Protein AF-W0EHM3-F1 (afdb_monomer_lite)

Sequence (211 aa):
MDIEVLIRQITECEKTLDSLKGQMDGQKIKIISEIEVYLKDKFKHDIESNVKSNTENTKKLGLEKLSELKKELNTLIDQVPELVNKKFDNDELWLLLSYSLDGKDEFNSLFNAQRNIKSNIDNSIRELLGYSGKILIDYGYKDYSKDSSWEKQYKSDVPRYKYGFSVSAKVNDEITAYINLFVQFHEILVKLIKTKKQKEEQEALNLWEQA

Organism: NCBI:txid871968

Structure (mmCIF, N/CA/C/O backbone):
data_AF-W0EHM3-F1
#
_entry.id   AF-W0EHM3-F1
#
loop_
_atom_site.group_PDB
_atom_site.id
_atom_site.type_symbol
_atom_site.label_atom_id
_atom_site.label_alt_id
_atom_site.label_comp_id
_atom_site.label_asym_id
_atom_site.label_entity_id
_atom_site.label_seq_id
_atom_site.pdbx_PDB_ins_code
_atom_site.Cartn_x
_atom_site.Cartn_y
_atom_site.Cartn_z
_atom_site.occupancy
_atom_site.B_iso_or_equiv
_atom_site.auth_seq_id
_atom_site.auth_comp_id
_atom_site.auth_asym_id
_atom_site.auth_atom_id
_atom_site.pdbx_PDB_model_num
ATOM 1 N N . MET A 1 1 ? 28.927 4.503 -33.799 1.00 64.94 1 MET A N 1
ATOM 2 C CA . MET A 1 1 ? 29.187 3.759 -32.540 1.00 64.94 1 MET A CA 1
ATOM 3 C C . MET A 1 1 ? 29.131 2.284 -32.889 1.00 64.94 1 MET A C 1
ATOM 5 O O . MET A 1 1 ? 28.358 1.944 -33.769 1.00 64.94 1 MET A O 1
ATOM 9 N N . ASP A 1 2 ? 29.949 1.428 -32.284 1.00 88.25 2 ASP A N 1
ATOM 10 C CA . ASP A 1 2 ? 29.943 0.003 -32.640 1.00 88.25 2 ASP A CA 1
ATOM 11 C C . ASP A 1 2 ? 28.619 -0.676 -32.222 1.00 88.25 2 ASP A C 1
ATOM 13 O O . ASP A 1 2 ? 28.149 -0.489 -31.094 1.00 88.25 2 ASP A O 1
ATOM 17 N N . ILE A 1 3 ? 28.017 -1.456 -33.128 1.00 91.00 3 ILE A N 1
ATOM 18 C CA . ILE A 1 3 ? 26.796 -2.236 -32.877 1.00 91.00 3 ILE A CA 1
ATOM 19 C C . ILE A 1 3 ? 27.015 -3.212 -31.718 1.00 91.00 3 ILE A C 1
ATOM 21 O O . ILE A 1 3 ? 26.119 -3.381 -30.889 1.00 91.00 3 ILE A O 1
ATOM 25 N N . GLU A 1 4 ? 28.206 -3.805 -31.595 1.00 92.94 4 GLU A N 1
ATOM 26 C CA . GLU A 1 4 ? 28.514 -4.726 -30.494 1.00 92.94 4 GLU A CA 1
ATOM 27 C C . GLU A 1 4 ? 28.448 -4.024 -29.129 1.00 92.94 4 GLU A C 1
ATOM 29 O O . GLU A 1 4 ? 27.944 -4.583 -28.148 1.00 92.94 4 GLU A O 1
ATOM 34 N N . VAL A 1 5 ? 28.873 -2.756 -29.070 1.00 94.44 5 VAL A N 1
ATOM 35 C CA . VAL A 1 5 ? 28.774 -1.926 -27.861 1.00 94.44 5 VAL A CA 1
ATOM 36 C C . VAL A 1 5 ? 27.311 -1.649 -27.511 1.00 94.44 5 VAL A C 1
ATOM 38 O O . VAL A 1 5 ? 26.936 -1.766 -26.342 1.00 94.44 5 VAL A O 1
ATOM 41 N N . LEU A 1 6 ? 26.468 -1.340 -28.501 1.00 94.94 6 LEU A N 1
ATOM 42 C CA . LEU A 1 6 ? 25.035 -1.098 -28.293 1.00 94.94 6 LEU A CA 1
ATOM 43 C C . LEU A 1 6 ? 24.302 -2.365 -27.821 1.00 94.94 6 LEU A C 1
ATOM 45 O O . LEU A 1 6 ? 23.516 -2.300 -26.876 1.00 94.94 6 LEU A O 1
ATOM 49 N N . ILE A 1 7 ? 24.604 -3.533 -28.399 1.00 95.62 7 ILE A N 1
ATOM 50 C CA . ILE A 1 7 ? 24.041 -4.827 -27.969 1.00 95.62 7 ILE A CA 1
ATOM 51 C C . ILE A 1 7 ? 24.421 -5.133 -26.516 1.00 95.62 7 ILE A C 1
ATOM 53 O O . ILE A 1 7 ? 23.571 -5.541 -25.713 1.00 95.62 7 ILE A O 1
ATOM 57 N N . ARG A 1 8 ? 25.684 -4.897 -26.144 1.00 96.25 8 ARG A N 1
ATOM 58 C CA . ARG A 1 8 ? 26.143 -5.074 -24.762 1.00 96.25 8 ARG A CA 1
ATOM 59 C C . ARG A 1 8 ? 25.391 -4.156 -23.796 1.00 96.25 8 ARG A C 1
ATOM 61 O O . ARG A 1 8 ? 24.950 -4.625 -22.750 1.00 96.25 8 ARG A O 1
ATOM 68 N N . GLN A 1 9 ? 25.209 -2.883 -24.149 1.00 96.12 9 GLN A N 1
ATOM 69 C CA . GLN A 1 9 ? 24.466 -1.919 -23.329 1.00 96.12 9 GLN A CA 1
ATOM 70 C C . GLN A 1 9 ? 22.987 -2.293 -23.170 1.00 96.12 9 GLN A C 1
ATOM 72 O O . GLN A 1 9 ? 22.451 -2.178 -22.069 1.00 96.12 9 GLN A O 1
ATOM 77 N N . ILE A 1 10 ? 22.338 -2.774 -24.237 1.00 96.50 10 ILE A N 1
ATOM 78 C CA . ILE A 1 10 ? 20.956 -3.283 -24.192 1.00 96.50 10 ILE A CA 1
ATOM 79 C C . ILE A 1 10 ? 20.860 -4.439 -23.195 1.00 96.50 10 ILE A C 1
ATOM 81 O O . ILE A 1 10 ? 20.038 -4.393 -22.282 1.00 96.50 10 ILE A O 1
ATOM 85 N N . THR A 1 11 ? 21.759 -5.418 -23.315 1.00 97.44 11 THR A N 1
ATOM 86 C CA . THR A 1 11 ? 21.792 -6.598 -22.438 1.00 97.44 11 THR A CA 1
ATOM 87 C C . THR A 1 11 ? 21.989 -6.208 -20.970 1.00 97.44 11 THR A C 1
ATOM 89 O O . THR A 1 11 ? 21.379 -6.783 -20.070 1.00 97.44 11 THR A O 1
ATOM 92 N N . GLU A 1 12 ? 22.855 -5.230 -20.700 1.00 97.38 12 GLU A N 1
ATOM 93 C CA . GLU A 1 12 ? 23.101 -4.721 -19.349 1.00 97.38 12 GLU A CA 1
ATOM 94 C C . GLU A 1 12 ? 21.876 -4.002 -18.768 1.00 97.38 12 GLU A C 1
ATOM 96 O O . GLU A 1 12 ? 21.522 -4.224 -17.607 1.00 97.38 12 GLU A O 1
ATOM 101 N N . CYS A 1 13 ? 21.193 -3.187 -19.576 1.00 96.88 13 CYS A N 1
ATOM 102 C CA . CYS A 1 13 ? 19.967 -2.515 -19.156 1.00 96.88 13 CYS A CA 1
ATOM 103 C C . CYS A 1 13 ? 18.858 -3.531 -18.852 1.00 96.88 13 CYS A C 1
ATOM 105 O O . CYS A 1 13 ? 18.217 -3.422 -17.812 1.00 96.88 13 CYS A O 1
ATOM 107 N N . GLU A 1 14 ? 18.670 -4.549 -19.695 1.00 96.06 14 GLU A N 1
ATOM 108 C CA . GLU A 1 14 ? 17.668 -5.605 -19.483 1.00 96.06 14 GLU A CA 1
ATOM 109 C C . GLU A 1 14 ? 17.919 -6.372 -18.177 1.00 96.06 14 GLU A C 1
ATOM 111 O O . GLU A 1 14 ? 17.018 -6.485 -17.345 1.00 96.06 14 GLU A O 1
ATOM 116 N N . LYS A 1 15 ? 19.170 -6.777 -17.914 1.00 97.31 15 LYS A N 1
ATOM 117 C CA . LYS A 1 15 ? 19.556 -7.397 -16.632 1.00 97.31 15 LYS A CA 1
ATOM 118 C C . LYS A 1 15 ? 19.297 -6.486 -15.433 1.00 97.31 15 LYS A C 1
ATOM 120 O O . LYS A 1 15 ? 18.849 -6.949 -14.385 1.00 97.31 15 LYS A O 1
ATOM 125 N N . THR A 1 16 ? 19.590 -5.195 -15.574 1.00 97.06 16 THR A N 1
ATOM 126 C CA . THR A 1 16 ? 19.381 -4.214 -14.502 1.00 97.06 16 THR A CA 1
ATOM 127 C C . THR A 1 16 ? 17.892 -4.027 -14.213 1.00 97.06 16 THR A C 1
ATOM 129 O O . THR A 1 16 ? 17.504 -4.009 -13.046 1.00 97.06 16 THR A O 1
ATOM 132 N N . LEU A 1 17 ? 17.048 -3.957 -15.249 1.00 95.06 17 LEU A N 1
ATOM 133 C CA . LEU A 1 17 ? 15.594 -3.876 -15.093 1.00 95.06 17 LEU A CA 1
ATOM 134 C C . LEU A 1 17 ? 15.041 -5.098 -14.364 1.00 95.06 17 LEU A C 1
ATOM 136 O O . LEU A 1 17 ? 14.252 -4.933 -13.439 1.00 95.06 17 LEU A O 1
ATOM 140 N N . ASP A 1 18 ? 15.467 -6.305 -14.730 1.00 95.06 18 ASP A N 1
ATOM 141 C CA . ASP A 1 18 ? 14.987 -7.524 -14.072 1.00 95.06 18 ASP A CA 1
ATOM 142 C C . ASP A 1 18 ? 15.443 -7.616 -12.610 1.00 95.06 18 ASP A C 1
ATOM 144 O O . ASP A 1 18 ? 14.654 -7.979 -11.736 1.00 95.06 18 ASP A O 1
ATOM 148 N N . SER A 1 19 ? 16.671 -7.184 -12.307 1.00 96.50 19 SER A N 1
ATOM 149 C CA . SER A 1 19 ? 17.134 -7.026 -10.922 1.00 96.50 19 SER A CA 1
ATOM 150 C C . SER A 1 19 ? 16.275 -6.024 -10.138 1.00 96.50 19 SER A C 1
ATOM 152 O O . SER A 1 19 ? 15.872 -6.305 -9.008 1.00 96.50 19 SER A O 1
ATOM 154 N N . LEU A 1 20 ? 15.960 -4.864 -10.725 1.00 96.12 20 LEU A N 1
ATOM 155 C CA . LEU A 1 20 ? 15.127 -3.843 -10.082 1.00 96.12 20 LEU A CA 1
ATOM 156 C C . LEU A 1 20 ? 13.695 -4.332 -9.841 1.00 96.12 20 LEU A C 1
ATOM 158 O O . LEU A 1 20 ? 13.159 -4.076 -8.766 1.00 96.12 20 LEU A O 1
ATOM 162 N N . LYS A 1 21 ? 13.101 -5.093 -10.771 1.00 93.75 21 LYS A N 1
ATOM 163 C CA . LYS A 1 21 ? 11.793 -5.740 -10.561 1.00 93.75 21 LYS A CA 1
ATOM 164 C C . LYS A 1 21 ? 11.818 -6.650 -9.332 1.00 93.75 21 LYS A C 1
ATOM 166 O O . LYS A 1 21 ? 10.977 -6.497 -8.454 1.00 93.75 21 LYS A O 1
ATOM 171 N N . GLY A 1 22 ? 12.827 -7.517 -9.216 1.00 94.19 22 GLY A N 1
ATOM 172 C CA . GLY A 1 22 ? 12.969 -8.402 -8.055 1.00 94.19 22 GLY A CA 1
ATOM 173 C C . GLY A 1 22 ? 13.142 -7.642 -6.734 1.00 94.19 22 GLY A C 1
ATOM 174 O O . GLY A 1 22 ? 12.549 -8.006 -5.719 1.00 94.19 22 GLY A O 1
ATOM 175 N N . GLN A 1 23 ? 13.904 -6.542 -6.740 1.00 96.19 23 GLN A N 1
ATOM 176 C CA . GLN A 1 23 ? 14.032 -5.668 -5.567 1.00 96.19 23 GLN A CA 1
ATOM 177 C C . GLN A 1 23 ? 12.706 -4.993 -5.209 1.00 96.19 23 GLN A C 1
ATOM 179 O O . GLN A 1 23 ? 12.351 -4.925 -4.032 1.00 96.19 23 GLN A O 1
ATOM 184 N N . MET A 1 24 ? 11.962 -4.521 -6.210 1.00 94.12 24 MET A N 1
ATOM 185 C CA . MET A 1 24 ? 10.642 -3.933 -6.019 1.00 94.12 24 MET A CA 1
ATOM 186 C C . MET A 1 24 ? 9.656 -4.945 -5.441 1.00 94.12 24 MET A C 1
ATOM 188 O O . MET A 1 24 ? 8.950 -4.598 -4.503 1.00 94.12 24 MET A O 1
ATOM 192 N N . ASP A 1 25 ? 9.634 -6.189 -5.920 1.00 93.19 25 ASP A N 1
ATOM 193 C CA . ASP A 1 25 ? 8.773 -7.241 -5.366 1.00 93.19 25 ASP A CA 1
ATOM 194 C C . ASP A 1 25 ? 9.111 -7.543 -3.901 1.00 93.19 25 ASP A C 1
ATOM 196 O O . ASP A 1 25 ? 8.220 -7.593 -3.052 1.00 93.19 25 ASP A O 1
ATOM 200 N N . GLY A 1 26 ? 10.401 -7.625 -3.561 1.00 94.50 26 GLY A N 1
ATOM 201 C CA . GLY A 1 26 ? 10.832 -7.724 -2.164 1.00 94.50 26 GLY A CA 1
ATOM 202 C C . GLY A 1 26 ? 10.386 -6.523 -1.322 1.00 94.50 26 GLY A C 1
ATOM 203 O O . GLY A 1 26 ? 10.019 -6.669 -0.156 1.00 94.50 26 GLY A O 1
ATOM 204 N N . GLN A 1 27 ? 10.370 -5.331 -1.916 1.00 95.56 27 GLN A N 1
ATOM 205 C CA . GLN A 1 27 ? 9.929 -4.108 -1.259 1.00 95.56 27 GLN A CA 1
ATOM 206 C C . GLN A 1 27 ? 8.404 -4.063 -1.053 1.00 95.56 27 GLN A C 1
ATOM 208 O O . GLN A 1 27 ? 7.955 -3.589 -0.008 1.00 95.56 27 GLN A O 1
ATOM 213 N N . LYS A 1 28 ? 7.601 -4.622 -1.973 1.00 94.50 28 LYS A N 1
ATOM 214 C CA . LYS A 1 28 ? 6.145 -4.793 -1.789 1.00 94.50 28 LYS A CA 1
ATOM 215 C C . LYS A 1 28 ? 5.844 -5.598 -0.531 1.00 94.50 28 LYS A C 1
ATOM 217 O O . LYS A 1 28 ? 5.023 -5.177 0.277 1.00 94.50 28 LYS A O 1
ATOM 222 N N . ILE A 1 29 ? 6.552 -6.712 -0.333 1.00 95.00 29 ILE A N 1
ATOM 223 C CA . ILE A 1 29 ? 6.369 -7.593 0.831 1.00 95.00 29 ILE A CA 1
ATOM 224 C C . ILE A 1 29 ? 6.607 -6.825 2.138 1.00 95.00 29 ILE A C 1
ATOM 226 O O . ILE A 1 29 ? 5.827 -6.952 3.082 1.00 95.00 29 ILE A O 1
ATOM 230 N N . LYS A 1 30 ? 7.642 -5.977 2.190 1.00 96.56 30 LYS A N 1
ATOM 231 C CA . LYS A 1 30 ? 7.910 -5.133 3.364 1.00 96.56 30 LYS A CA 1
ATOM 232 C C . LYS A 1 30 ? 6.792 -4.126 3.611 1.00 96.56 30 LYS A C 1
ATOM 234 O O . LYS A 1 30 ? 6.322 -4.022 4.737 1.00 96.56 30 LYS A O 1
ATOM 239 N N . ILE A 1 31 ? 6.334 -3.428 2.568 1.00 95.94 31 ILE A N 1
ATOM 240 C CA . ILE A 1 31 ? 5.219 -2.474 2.677 1.00 95.94 31 ILE A CA 1
ATOM 241 C C . ILE A 1 31 ? 3.976 -3.171 3.238 1.00 95.94 31 ILE A C 1
ATOM 243 O O . ILE A 1 31 ? 3.383 -2.678 4.194 1.00 95.94 31 ILE A O 1
ATOM 247 N N . ILE A 1 32 ? 3.608 -4.324 2.674 1.00 96.31 32 ILE A N 1
ATOM 248 C CA . ILE A 1 32 ? 2.456 -5.129 3.104 1.00 96.31 32 ILE A CA 1
ATOM 249 C C . ILE A 1 32 ? 2.590 -5.493 4.587 1.00 96.31 32 ILE A C 1
ATOM 251 O O . ILE A 1 32 ? 1.691 -5.194 5.371 1.00 96.31 32 ILE A O 1
ATOM 255 N N . SER A 1 33 ? 3.740 -6.037 4.995 1.00 97.12 33 SER A N 1
ATOM 256 C CA . SER A 1 33 ? 4.003 -6.405 6.391 1.00 97.12 33 SER A CA 1
ATOM 257 C C . SER A 1 33 ? 3.889 -5.213 7.350 1.00 97.12 33 SER A C 1
ATOM 259 O O . SER A 1 33 ? 3.343 -5.347 8.444 1.00 97.12 33 SER A O 1
ATOM 261 N N . GLU A 1 34 ? 4.392 -4.039 6.972 1.00 97.88 34 GLU A N 1
ATOM 262 C CA . GLU A 1 34 ? 4.317 -2.844 7.821 1.00 97.88 34 GLU A CA 1
ATOM 263 C C . GLU A 1 34 ? 2.903 -2.261 7.892 1.00 97.88 34 GLU A C 1
ATOM 265 O O . GLU A 1 34 ? 2.487 -1.759 8.939 1.00 97.88 34 GLU A O 1
ATOM 270 N N . ILE A 1 35 ? 2.133 -2.365 6.806 1.00 97.94 35 ILE A N 1
ATOM 271 C CA . ILE A 1 35 ? 0.714 -2.000 6.788 1.00 97.94 35 ILE A CA 1
ATOM 272 C C . ILE A 1 35 ? -0.086 -2.922 7.712 1.00 97.94 35 ILE A C 1
ATOM 274 O O . ILE A 1 35 ? -0.945 -2.428 8.441 1.00 97.94 35 ILE A O 1
ATOM 278 N N . GLU A 1 36 ? 0.202 -4.226 7.739 1.00 97.94 36 GLU A N 1
ATOM 279 C CA . GLU A 1 36 ? -0.446 -5.156 8.672 1.00 97.94 36 GLU A CA 1
ATOM 280 C C . GLU A 1 36 ? -0.220 -4.747 10.131 1.00 97.94 36 GLU A C 1
ATOM 282 O O . GLU A 1 36 ? -1.175 -4.664 10.906 1.00 97.94 36 GLU A O 1
ATOM 287 N N . VAL A 1 37 ? 1.031 -4.459 10.508 1.00 97.94 37 VAL A N 1
ATOM 288 C CA . VAL A 1 37 ? 1.374 -4.004 11.865 1.00 97.94 37 VAL A CA 1
ATOM 289 C C . VAL A 1 37 ? 0.643 -2.702 12.187 1.00 97.94 37 VAL A C 1
ATOM 291 O O . VAL A 1 37 ? -0.048 -2.610 13.203 1.00 97.94 37 VAL A O 1
ATOM 294 N N . TYR A 1 38 ? 0.723 -1.722 11.283 1.00 98.00 38 TYR A N 1
ATOM 295 C CA . TYR A 1 38 ? 0.050 -0.437 11.438 1.00 98.00 38 TYR A CA 1
ATOM 296 C C . TYR A 1 38 ? -1.464 -0.590 11.630 1.00 98.00 38 TYR A C 1
ATOM 298 O O . TYR A 1 38 ? -2.026 0.044 12.521 1.00 98.00 38 TYR A O 1
ATOM 306 N N . LEU A 1 39 ? -2.136 -1.424 10.830 1.00 98.12 39 LEU A N 1
ATOM 307 C CA . LEU A 1 39 ? -3.590 -1.586 10.901 1.00 98.12 39 LEU A CA 1
ATOM 308 C C . LEU A 1 39 ? -4.035 -2.255 12.197 1.00 98.12 39 LEU A C 1
ATOM 310 O O . LEU A 1 39 ? -5.007 -1.796 12.793 1.00 98.12 39 LEU A O 1
ATOM 314 N N . LYS A 1 40 ? -3.316 -3.277 12.678 1.00 98.19 40 LYS A N 1
ATOM 315 C CA . LYS A 1 40 ? -3.623 -3.924 13.967 1.00 98.19 40 LYS A CA 1
ATOM 316 C C . LYS A 1 40 ? -3.593 -2.912 15.112 1.00 98.19 40 LYS A C 1
ATOM 318 O O . LYS A 1 40 ? -4.550 -2.819 15.885 1.00 98.19 40 LYS A O 1
ATOM 323 N N . ASP A 1 41 ? -2.538 -2.103 15.169 1.00 97.69 41 ASP A N 1
ATOM 324 C CA . ASP A 1 41 ? -2.393 -1.058 16.183 1.00 97.69 41 ASP A CA 1
ATOM 325 C C . ASP A 1 41 ? -3.450 0.035 16.021 1.00 97.69 41 ASP A C 1
ATOM 327 O O . ASP A 1 41 ? -4.067 0.472 16.998 1.00 97.69 41 ASP A O 1
ATOM 331 N N . LYS A 1 42 ? -3.705 0.453 14.780 1.00 96.88 42 LYS A N 1
ATOM 332 C CA . LYS A 1 42 ? -4.657 1.514 14.463 1.00 96.88 42 LYS A CA 1
ATOM 333 C C . LYS A 1 42 ? -6.092 1.120 14.801 1.00 96.88 42 LYS A C 1
ATOM 335 O O . LYS A 1 42 ? -6.793 1.911 15.428 1.00 96.88 42 LYS A O 1
ATOM 340 N N . PHE A 1 43 ? -6.520 -0.093 14.458 1.00 97.88 43 PHE A N 1
ATOM 341 C CA . PHE A 1 43 ? -7.856 -0.603 14.780 1.00 97.88 43 PHE A CA 1
ATOM 342 C C . PHE A 1 43 ? -8.089 -0.647 16.284 1.00 97.88 43 PHE A C 1
ATOM 344 O O . PHE A 1 43 ? -9.102 -0.139 16.770 1.00 97.88 43 PHE A O 1
ATOM 351 N N . LYS A 1 44 ? -7.119 -1.192 17.026 1.00 97.88 44 LYS A N 1
ATOM 352 C CA . LYS A 1 44 ? -7.166 -1.227 18.486 1.00 97.88 44 LYS A CA 1
ATOM 353 C C . LYS A 1 44 ? -7.250 0.179 19.068 1.00 97.88 44 LYS A C 1
ATOM 355 O O . LYS A 1 44 ? -8.128 0.453 19.883 1.00 97.88 44 LYS A O 1
ATOM 360 N N . HIS A 1 45 ? -6.365 1.072 18.630 1.00 97.06 45 HIS A N 1
ATOM 361 C CA . HIS A 1 45 ? -6.321 2.446 19.113 1.00 97.06 45 HIS A CA 1
ATOM 362 C C . HIS A 1 45 ? -7.636 3.189 18.857 1.00 97.06 45 HIS A C 1
ATOM 364 O O . HIS A 1 45 ? -8.179 3.798 19.778 1.00 97.06 45 HIS A O 1
ATOM 370 N N . ASP A 1 46 ? -8.163 3.127 17.634 1.00 95.00 46 ASP A N 1
ATOM 371 C CA . ASP A 1 46 ? -9.373 3.855 17.255 1.00 95.00 46 ASP A CA 1
ATOM 372 C C . ASP A 1 46 ? -10.582 3.378 18.061 1.00 95.00 46 ASP A C 1
ATOM 374 O O . ASP A 1 46 ? -11.335 4.201 18.589 1.00 95.00 46 ASP A O 1
ATOM 378 N N . ILE A 1 47 ? -10.749 2.064 18.222 1.00 97.12 47 ILE A N 1
ATOM 379 C CA . ILE A 1 47 ? -11.863 1.504 18.990 1.00 97.12 47 ILE A CA 1
ATOM 380 C C . ILE A 1 47 ? -11.717 1.834 20.479 1.00 97.12 47 ILE A C 1
ATOM 382 O O . ILE A 1 47 ? -12.633 2.413 21.066 1.00 97.12 47 ILE A O 1
ATOM 386 N N . GLU A 1 48 ? -10.560 1.573 21.092 1.00 97.69 48 GLU A N 1
ATOM 387 C CA . GLU A 1 48 ? -10.347 1.873 22.514 1.00 97.69 48 GLU A CA 1
ATOM 388 C C . GLU A 1 48 ? -10.477 3.367 22.831 1.00 97.69 48 GLU A C 1
ATOM 390 O O . GLU A 1 48 ? -11.009 3.734 23.881 1.00 97.69 48 GLU A O 1
ATOM 395 N N . SER A 1 49 ? -10.005 4.241 21.940 1.00 97.19 49 SER A N 1
ATOM 396 C CA . SER A 1 49 ? -10.104 5.692 22.107 1.00 97.19 49 SER A CA 1
ATOM 397 C C . SER A 1 49 ? -11.560 6.162 22.090 1.00 97.19 49 SER A C 1
ATOM 399 O O . SER A 1 49 ? -11.952 6.978 22.927 1.00 97.19 49 SER A O 1
ATOM 401 N N . ASN A 1 50 ? -12.407 5.602 21.217 1.00 96.81 50 ASN A N 1
ATOM 402 C CA . ASN A 1 50 ? -13.840 5.920 21.197 1.00 96.81 50 ASN A CA 1
ATOM 403 C C . ASN A 1 50 ? -14.571 5.375 22.431 1.00 96.81 50 ASN A C 1
ATOM 405 O O . ASN A 1 50 ? -15.376 6.096 23.017 1.00 96.81 50 ASN A O 1
ATOM 409 N N . VAL A 1 51 ? -14.241 4.162 22.889 1.00 97.00 51 VAL A N 1
ATOM 410 C CA . VAL A 1 51 ? -14.784 3.603 24.142 1.00 97.00 51 VAL A CA 1
ATOM 411 C C . VAL A 1 51 ? -14.443 4.499 25.340 1.00 97.00 51 VAL A C 1
ATOM 413 O O . VAL A 1 51 ? -15.311 4.776 26.171 1.00 97.00 51 VAL A O 1
ATOM 416 N N . LYS A 1 52 ? -13.191 4.976 25.419 1.00 96.62 52 LYS A N 1
ATOM 417 C CA . LYS A 1 52 ? -12.689 5.845 26.499 1.00 96.62 52 LYS A CA 1
ATOM 418 C C . LYS A 1 52 ? -13.292 7.249 26.462 1.00 96.62 52 LYS A C 1
ATOM 420 O O . LYS A 1 52 ? -13.628 7.787 27.512 1.00 96.62 52 LYS A O 1
ATOM 425 N N . SER A 1 53 ? -13.408 7.850 25.279 1.00 96.19 53 SER A N 1
ATOM 426 C CA . SER A 1 53 ? -13.867 9.238 25.127 1.00 96.19 53 SER A CA 1
ATOM 427 C C . SER A 1 53 ? -15.391 9.382 25.133 1.00 96.19 53 SER A C 1
ATOM 429 O O . SER A 1 53 ? -15.900 10.371 25.654 1.00 96.19 53 SER A O 1
ATOM 431 N N . ASN A 1 54 ? -16.139 8.393 24.637 1.00 95.81 54 ASN A N 1
ATOM 432 C CA . ASN A 1 54 ? -17.603 8.414 24.603 1.00 95.81 54 ASN A CA 1
ATOM 433 C C . ASN A 1 54 ? -18.201 7.595 25.761 1.00 95.81 54 ASN A C 1
ATOM 435 O O . ASN A 1 54 ? -18.828 6.550 25.574 1.00 95.81 54 ASN A O 1
ATOM 439 N N . THR A 1 55 ? -17.953 8.058 26.989 1.00 96.31 55 THR A N 1
ATOM 440 C CA . THR A 1 55 ? -18.288 7.307 28.213 1.00 96.31 55 THR A CA 1
ATOM 441 C C . THR A 1 55 ? -19.786 7.073 28.407 1.00 96.31 55 THR A C 1
ATOM 443 O O . THR A 1 55 ? -20.167 6.040 28.957 1.00 96.31 55 THR A O 1
ATOM 446 N N . GLU A 1 56 ? -20.637 7.995 27.953 1.00 97.06 56 GLU A N 1
ATOM 447 C CA . GLU A 1 56 ? -22.093 7.863 28.044 1.00 97.06 56 GLU A CA 1
ATOM 448 C C . GLU A 1 56 ? -22.597 6.718 27.159 1.00 97.06 56 GLU A C 1
ATOM 450 O O . GLU A 1 56 ? -23.263 5.811 27.663 1.00 97.06 56 GLU A O 1
ATOM 455 N N . ASN A 1 57 ? -22.197 6.690 25.879 1.00 96.56 57 ASN A N 1
ATOM 456 C CA . ASN A 1 57 ? -22.545 5.586 24.983 1.00 9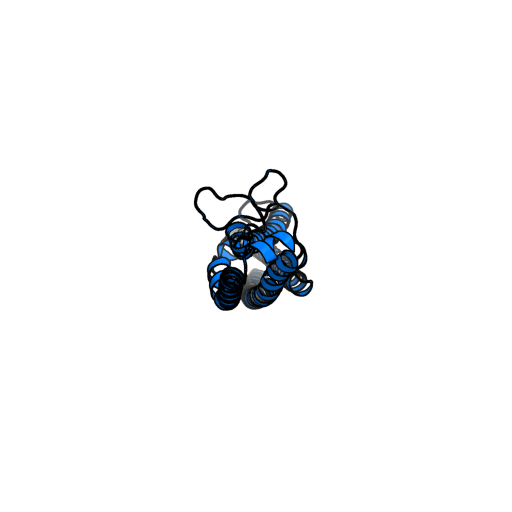6.56 57 ASN A CA 1
ATOM 457 C C . ASN A 1 57 ? -21.976 4.254 25.491 1.00 96.56 57 ASN A C 1
ATOM 459 O O . ASN A 1 57 ? -22.691 3.258 25.552 1.00 96.56 57 ASN A O 1
ATOM 463 N N . THR A 1 58 ? -20.718 4.243 25.945 1.00 96.81 58 THR A N 1
ATOM 464 C CA . THR A 1 58 ? -20.080 3.044 26.513 1.00 96.81 58 THR A CA 1
ATOM 465 C C . THR A 1 58 ? -20.865 2.483 27.700 1.00 96.81 58 THR A C 1
ATOM 467 O O . THR A 1 58 ? -21.110 1.280 27.761 1.00 96.81 58 THR A O 1
ATOM 470 N N . LYS A 1 59 ? -21.313 3.331 28.636 1.00 96.88 59 LYS A N 1
ATOM 471 C CA . LYS A 1 59 ? -22.146 2.890 29.769 1.00 96.88 59 LYS A CA 1
ATOM 472 C C . LYS A 1 59 ? -23.511 2.376 29.309 1.00 96.88 59 LYS A C 1
ATOM 474 O O . LYS A 1 59 ? -23.984 1.385 29.857 1.00 96.88 59 LYS A O 1
ATOM 479 N N . LYS A 1 60 ? -24.119 3.019 28.306 1.00 97.44 60 LYS A N 1
ATOM 480 C CA . LYS A 1 60 ? -25.419 2.633 27.737 1.00 97.44 60 LYS A CA 1
ATOM 481 C C . LYS A 1 60 ? -25.389 1.255 27.071 1.00 97.44 60 LYS A C 1
ATOM 483 O O . LYS A 1 60 ? -26.358 0.516 27.196 1.00 97.44 60 LYS A O 1
ATOM 488 N N . LEU A 1 61 ? -24.301 0.913 26.380 1.00 96.69 61 LEU A N 1
ATOM 489 C CA . LEU A 1 61 ? -24.137 -0.395 25.734 1.00 96.69 61 LEU A CA 1
ATOM 490 C C . LEU A 1 61 ? -24.146 -1.551 26.747 1.00 96.69 61 LEU A C 1
ATOM 492 O O . LEU A 1 61 ? -24.657 -2.628 26.450 1.00 96.69 61 LEU A O 1
ATOM 496 N N . GLY A 1 62 ? -23.618 -1.327 27.953 1.00 97.25 62 GLY A N 1
ATOM 497 C CA . GLY A 1 62 ? -23.552 -2.347 28.996 1.00 97.25 62 GLY A CA 1
ATOM 498 C C . GLY A 1 62 ? -22.524 -3.451 28.713 1.00 97.25 62 GLY A C 1
ATOM 499 O O . GLY A 1 62 ? -21.871 -3.494 27.671 1.00 97.25 62 GLY A O 1
ATOM 500 N N . LEU A 1 63 ? -22.345 -4.350 29.684 1.00 97.12 63 LEU A N 1
ATOM 501 C CA . LEU A 1 63 ? -21.256 -5.335 29.673 1.00 97.12 63 LEU A CA 1
ATOM 502 C C . LEU A 1 63 ? -21.338 -6.319 28.496 1.00 97.12 63 LEU A C 1
ATOM 504 O O . LEU A 1 63 ? -20.313 -6.653 27.907 1.00 97.12 63 LEU A O 1
ATOM 508 N N . GLU A 1 64 ? -22.544 -6.770 28.154 1.00 97.75 64 GLU A N 1
ATOM 509 C CA . GLU A 1 64 ? -22.771 -7.751 27.089 1.00 97.75 64 GLU A CA 1
ATOM 510 C C . GLU A 1 64 ? -22.333 -7.207 25.724 1.00 97.75 64 GLU A C 1
ATOM 512 O O . GLU A 1 64 ? -21.451 -7.785 25.089 1.00 97.75 64 GLU A O 1
ATOM 517 N N . LYS A 1 65 ? -22.840 -6.033 25.321 1.00 97.75 65 LYS A N 1
ATOM 518 C CA . LYS A 1 65 ? -22.460 -5.403 24.048 1.00 97.75 65 LYS A CA 1
ATOM 519 C C . LYS A 1 65 ? -20.995 -4.991 23.998 1.00 97.75 65 LYS A C 1
ATOM 521 O O . LYS A 1 65 ? -20.369 -5.101 22.952 1.00 97.75 65 LYS A O 1
ATOM 526 N N . LEU A 1 66 ? -20.404 -4.570 25.115 1.00 97.69 66 LEU A N 1
ATOM 527 C CA . LEU A 1 66 ? -18.965 -4.284 25.152 1.00 97.69 66 LEU A CA 1
ATOM 528 C C . LEU A 1 66 ? -18.109 -5.550 24.997 1.00 97.69 66 LEU A C 1
ATOM 530 O O . LEU A 1 66 ? -17.019 -5.486 24.425 1.00 97.69 66 LEU A O 1
ATOM 534 N N . SER A 1 67 ? -18.592 -6.698 25.479 1.00 97.94 67 SER A N 1
ATOM 535 C CA . SER A 1 67 ? -17.945 -7.995 25.260 1.00 97.94 67 SER A CA 1
ATOM 536 C C . SER A 1 67 ? -18.000 -8.403 23.784 1.00 97.94 67 SER A C 1
ATOM 538 O O . SER A 1 67 ? -16.977 -8.802 23.223 1.00 97.94 67 SER A O 1
ATOM 540 N N . GLU A 1 68 ? -19.158 -8.231 23.133 1.00 98.19 68 GLU A N 1
ATOM 541 C CA . GLU A 1 68 ? -19.324 -8.441 21.686 1.00 98.19 68 GLU A CA 1
ATOM 542 C C . GLU A 1 68 ? -18.381 -7.535 20.877 1.00 98.19 68 GLU A C 1
ATOM 544 O O . GLU A 1 68 ? -17.591 -8.042 20.081 1.00 98.19 68 GLU A O 1
ATOM 549 N N . LEU A 1 69 ? -18.350 -6.229 21.172 1.00 97.88 69 LEU A N 1
ATOM 550 C CA . LEU A 1 69 ? -17.453 -5.263 20.523 1.00 97.88 69 LEU A CA 1
ATOM 551 C C . LEU A 1 69 ? -15.987 -5.677 20.646 1.00 97.88 69 LEU A C 1
ATOM 553 O O . LEU A 1 69 ? -15.230 -5.628 19.676 1.00 97.88 69 LEU A O 1
ATOM 557 N N . LYS A 1 70 ? -15.561 -6.095 21.843 1.00 98.00 70 LYS A N 1
ATOM 558 C CA . LYS A 1 70 ? -14.180 -6.533 22.075 1.00 98.00 70 LYS A CA 1
ATOM 559 C C . LYS A 1 70 ? -13.856 -7.803 21.286 1.00 98.00 70 LYS A C 1
ATOM 561 O O . LYS A 1 70 ? -12.743 -7.935 20.778 1.00 98.00 70 LYS A O 1
ATOM 566 N N . LYS A 1 71 ? -14.811 -8.729 21.171 1.00 98.25 71 LYS A N 1
ATOM 567 C CA . LYS A 1 71 ? -14.667 -9.941 20.357 1.00 98.25 71 LYS A CA 1
ATOM 568 C C . LYS A 1 71 ? -14.558 -9.604 18.869 1.00 98.25 71 LYS A C 1
ATOM 570 O O . LYS A 1 71 ? -13.696 -10.167 18.197 1.00 98.25 71 LYS A O 1
ATOM 575 N N . GLU A 1 72 ? -15.376 -8.684 18.367 1.00 98.19 72 GLU A N 1
ATOM 576 C CA . GLU A 1 72 ? -15.303 -8.208 16.981 1.00 98.19 72 GLU A CA 1
ATOM 577 C C . GLU A 1 72 ? -13.976 -7.511 16.681 1.00 98.19 72 GLU A C 1
ATOM 579 O O . GLU A 1 72 ? -13.352 -7.820 15.672 1.00 98.19 72 GLU A O 1
ATOM 584 N N . LEU A 1 73 ? -13.490 -6.649 17.581 1.00 98.25 73 LEU A N 1
ATOM 585 C CA . LEU A 1 73 ? -12.167 -6.030 17.454 1.00 98.25 73 LEU A CA 1
ATOM 586 C C . LEU A 1 73 ? -11.060 -7.086 17.343 1.00 98.25 73 LEU A C 1
ATOM 588 O O . LEU A 1 73 ? -10.219 -6.996 16.453 1.00 98.25 73 LEU A O 1
ATOM 592 N N . ASN A 1 74 ? -11.050 -8.079 18.235 1.00 98.38 74 ASN A N 1
ATOM 593 C CA . ASN A 1 74 ? -10.034 -9.133 18.200 1.00 98.38 74 ASN A CA 1
ATOM 594 C C . ASN A 1 74 ? -10.122 -9.948 16.904 1.00 98.38 74 ASN A C 1
ATOM 596 O O . ASN A 1 74 ? -9.104 -10.193 16.268 1.00 98.38 74 ASN A O 1
ATOM 600 N N . THR A 1 75 ? -11.341 -10.280 16.472 1.00 98.38 75 THR A N 1
ATOM 601 C CA . THR A 1 75 ? -11.574 -10.984 15.203 1.00 98.38 75 THR A CA 1
ATOM 602 C C . THR A 1 75 ? -11.047 -10.170 14.021 1.00 98.38 75 THR A C 1
ATOM 604 O O . THR A 1 75 ? -10.370 -10.712 13.154 1.00 98.38 75 THR A O 1
ATOM 607 N N . LEU A 1 76 ? -11.298 -8.858 14.003 1.00 98.19 76 LEU A N 1
ATOM 608 C CA . LEU A 1 76 ? -10.789 -7.966 12.966 1.00 98.19 76 LEU A CA 1
ATOM 609 C C . LEU A 1 76 ? -9.254 -7.917 12.961 1.00 98.19 76 LEU A C 1
ATOM 611 O O . LEU A 1 76 ? -8.654 -7.978 11.893 1.00 98.19 76 LEU A O 1
ATOM 615 N N . ILE A 1 77 ? -8.615 -7.824 14.132 1.00 98.25 77 ILE A N 1
ATOM 616 C CA . ILE A 1 77 ? -7.147 -7.845 14.266 1.00 98.25 77 ILE A CA 1
ATOM 617 C C . ILE A 1 77 ? -6.563 -9.149 13.706 1.00 98.25 77 ILE A C 1
ATOM 619 O O . ILE A 1 77 ? -5.568 -9.104 12.977 1.00 98.25 77 ILE A O 1
ATOM 623 N N . ASP A 1 78 ? -7.188 -10.287 14.010 1.00 98.19 78 ASP A N 1
ATOM 624 C CA . ASP A 1 78 ? -6.760 -11.604 13.529 1.00 98.19 78 ASP A CA 1
ATOM 625 C C . ASP A 1 78 ? -6.924 -11.739 12.005 1.00 98.19 78 ASP A C 1
ATOM 627 O O . ASP A 1 78 ? -6.108 -12.383 11.349 1.00 98.19 78 ASP A O 1
ATOM 631 N N . GLN A 1 79 ? -7.928 -11.073 11.425 1.00 97.94 79 GLN A N 1
ATOM 632 C CA . GLN A 1 79 ? -8.194 -11.051 9.982 1.00 97.94 79 GLN A CA 1
ATOM 633 C C . GLN A 1 79 ? -7.313 -10.074 9.191 1.00 97.94 79 GLN A C 1
ATOM 635 O O . GLN A 1 79 ? -7.303 -10.140 7.961 1.00 97.94 79 GLN A O 1
ATOM 640 N N . VAL A 1 80 ? -6.560 -9.178 9.846 1.00 97.94 80 VAL A N 1
ATOM 641 C CA . VAL A 1 80 ? -5.735 -8.167 9.152 1.00 97.94 80 VAL A CA 1
ATOM 642 C C . VAL A 1 80 ? -4.844 -8.767 8.057 1.00 97.94 80 VAL A C 1
ATOM 644 O O . VAL A 1 80 ? -4.888 -8.228 6.953 1.00 97.94 80 VAL A O 1
ATOM 647 N N . PRO A 1 81 ? -4.078 -9.855 8.281 1.00 97.44 81 PRO A N 1
ATOM 648 C CA . PRO A 1 81 ? -3.215 -10.403 7.235 1.00 97.44 81 PRO A CA 1
ATOM 649 C C . PRO A 1 81 ? -3.993 -10.823 5.985 1.00 97.44 81 PRO A C 1
ATOM 651 O O . PRO A 1 81 ? -3.581 -10.530 4.867 1.00 97.44 81 PRO A O 1
ATOM 654 N N . GLU A 1 82 ? -5.155 -11.460 6.144 1.00 97.00 82 GLU A N 1
ATOM 655 C CA . GLU A 1 82 ? -5.993 -11.861 5.009 1.00 97.00 82 GLU A CA 1
ATOM 656 C C . GLU A 1 82 ? -6.551 -10.639 4.269 1.00 97.00 82 GLU A C 1
ATOM 658 O O . GLU A 1 82 ? -6.485 -10.567 3.041 1.00 97.00 82 GLU A O 1
ATOM 663 N N . LEU A 1 83 ? -7.060 -9.649 5.009 1.00 95.88 83 LEU A N 1
ATOM 664 C CA . LEU A 1 83 ? -7.622 -8.424 4.438 1.00 95.88 83 LEU A CA 1
ATOM 665 C C . LEU A 1 83 ? -6.574 -7.621 3.663 1.00 95.88 83 LEU A C 1
ATOM 667 O O . LEU A 1 83 ? -6.859 -7.136 2.566 1.00 95.88 83 LEU A O 1
ATOM 671 N N . VAL A 1 84 ? -5.370 -7.486 4.224 1.00 96.19 84 VAL A N 1
ATOM 672 C CA . VAL A 1 84 ? -4.259 -6.777 3.586 1.00 96.19 84 VAL A CA 1
ATOM 673 C C . VAL A 1 84 ? -3.804 -7.539 2.349 1.00 96.19 84 VAL A C 1
ATOM 675 O O . VAL A 1 84 ? -3.775 -6.941 1.277 1.00 96.19 84 VAL A O 1
ATOM 678 N N . ASN A 1 85 ? -3.531 -8.843 2.447 1.00 93.50 85 ASN A N 1
ATOM 679 C CA . ASN A 1 85 ? -3.107 -9.629 1.287 1.00 93.50 85 ASN A CA 1
ATOM 680 C C . ASN A 1 85 ? -4.146 -9.563 0.168 1.00 93.50 85 ASN A C 1
ATOM 682 O O . ASN A 1 85 ? -3.817 -9.145 -0.934 1.00 93.50 85 ASN A O 1
ATOM 686 N N . LYS A 1 86 ? -5.428 -9.811 0.459 1.00 92.88 86 LYS A N 1
ATOM 687 C CA . LYS A 1 86 ? -6.506 -9.696 -0.536 1.00 92.88 86 LYS A CA 1
ATOM 688 C C . LYS A 1 86 ? -6.555 -8.322 -1.208 1.00 92.88 86 LYS A C 1
ATOM 690 O O . LYS A 1 86 ? -6.918 -8.222 -2.378 1.00 92.88 86 LYS A O 1
ATOM 695 N N . LYS A 1 87 ? -6.249 -7.252 -0.470 1.00 92.44 87 LYS A N 1
ATOM 696 C CA . LYS A 1 87 ? -6.266 -5.894 -1.014 1.00 92.44 87 LYS A CA 1
ATOM 697 C C . LYS A 1 87 ? -5.035 -5.601 -1.872 1.00 92.44 87 LYS A C 1
ATOM 699 O O . LYS A 1 87 ? -5.187 -4.937 -2.892 1.00 92.44 87 LYS A O 1
ATOM 704 N N . PHE A 1 88 ? -3.857 -6.070 -1.467 1.00 91.44 88 PHE A N 1
ATOM 705 C CA . PHE A 1 88 ? -2.567 -5.739 -2.083 1.00 91.44 88 PHE A CA 1
ATOM 706 C C . PHE A 1 88 ? -2.044 -6.770 -3.095 1.00 91.44 88 PHE A C 1
ATOM 708 O O . PHE A 1 88 ? -1.074 -6.474 -3.790 1.00 91.44 88 PHE A O 1
ATOM 715 N N . ASP A 1 89 ? -2.718 -7.913 -3.237 1.00 86.31 89 ASP A N 1
ATOM 716 C CA . ASP A 1 89 ? -2.480 -8.927 -4.279 1.00 86.31 89 ASP A CA 1
ATOM 717 C C . ASP A 1 89 ? -2.895 -8.444 -5.686 1.00 86.31 89 ASP A C 1
ATOM 719 O O . ASP A 1 89 ? -2.641 -9.101 -6.689 1.00 86.31 89 ASP A O 1
ATOM 723 N N . ASN A 1 90 ? -3.521 -7.263 -5.794 1.00 78.81 90 ASN A N 1
ATOM 724 C CA . ASN A 1 90 ? -3.797 -6.654 -7.090 1.00 78.81 90 ASN A CA 1
ATOM 725 C C . ASN A 1 90 ? -2.542 -5.976 -7.663 1.00 78.81 90 ASN A C 1
ATOM 727 O O . ASN A 1 90 ? -2.158 -4.873 -7.265 1.00 78.81 90 ASN A O 1
ATOM 731 N N . ASP A 1 91 ? -1.975 -6.614 -8.676 1.00 71.31 91 ASP A N 1
ATOM 732 C CA . ASP A 1 91 ? -0.855 -6.151 -9.487 1.00 71.31 91 ASP A CA 1
ATOM 733 C C . ASP A 1 91 ? -1.009 -4.734 -10.077 1.00 71.31 91 ASP A C 1
ATOM 735 O O . ASP A 1 91 ? -0.017 -4.009 -10.229 1.00 71.31 91 ASP A O 1
ATOM 739 N N . GLU A 1 92 ? -2.237 -4.279 -10.341 1.00 74.75 92 GLU A N 1
ATOM 740 C CA . GLU A 1 92 ? -2.519 -2.929 -10.852 1.00 74.75 92 GLU A CA 1
ATOM 741 C C . GLU A 1 92 ? -2.154 -1.823 -9.850 1.00 74.75 92 GLU A C 1
ATOM 743 O O . GLU A 1 92 ? -1.879 -0.684 -10.238 1.00 74.75 92 GLU A O 1
ATOM 748 N N . LEU A 1 93 ? -2.098 -2.141 -8.551 1.00 78.00 93 LEU A N 1
ATOM 749 C CA . LEU A 1 93 ? -1.716 -1.180 -7.513 1.00 78.00 93 LEU A CA 1
ATOM 750 C C . LEU A 1 93 ? -0.261 -0.737 -7.649 1.00 78.00 93 LEU A C 1
ATOM 752 O O . LEU A 1 93 ? 0.079 0.396 -7.304 1.00 78.00 93 LEU A O 1
ATOM 756 N N . TRP A 1 94 ? 0.583 -1.622 -8.171 1.00 82.88 94 TRP A N 1
ATOM 757 C CA . TRP A 1 94 ? 2.032 -1.500 -8.127 1.00 82.88 94 TRP A CA 1
ATOM 758 C C . TRP A 1 94 ? 2.641 -0.865 -9.386 1.00 82.88 94 TRP A C 1
ATOM 760 O O . TRP A 1 94 ? 3.852 -0.639 -9.415 1.00 82.88 94 TRP A O 1
ATOM 770 N N . LEU A 1 95 ? 1.817 -0.556 -10.401 1.00 75.12 95 LEU A N 1
ATOM 771 C CA . LEU A 1 95 ? 2.131 0.025 -11.725 1.00 75.12 95 LEU A CA 1
ATOM 772 C C . LEU A 1 95 ? 3.163 -0.714 -12.593 1.00 75.12 95 LEU A C 1
ATOM 774 O O . LEU A 1 95 ? 3.193 -0.481 -13.798 1.00 75.12 95 LEU A O 1
ATOM 778 N N . LEU A 1 96 ? 3.992 -1.594 -12.027 1.00 69.94 96 LEU A N 1
ATOM 779 C CA . LEU A 1 96 ? 5.126 -2.231 -12.700 1.00 69.94 96 LEU A CA 1
ATOM 780 C C . LEU A 1 96 ? 4.716 -3.046 -13.937 1.00 69.94 96 LEU A C 1
ATOM 782 O O . LEU A 1 96 ? 5.428 -3.038 -14.935 1.00 69.94 96 LEU A O 1
ATOM 786 N N . LEU A 1 97 ? 3.562 -3.715 -13.886 1.00 61.69 97 LEU A N 1
ATOM 787 C CA . LEU A 1 97 ? 3.092 -4.607 -14.953 1.00 61.69 97 LEU A CA 1
ATOM 788 C C . LEU A 1 97 ? 2.403 -3.875 -16.109 1.00 61.69 97 LEU A C 1
ATOM 790 O O . LEU A 1 97 ? 2.330 -4.403 -17.214 1.00 61.69 97 LEU A O 1
ATOM 794 N N . SER A 1 98 ? 1.938 -2.647 -15.878 1.00 69.25 98 SER A N 1
ATOM 795 C CA . SER A 1 98 ? 1.253 -1.824 -16.881 1.00 69.25 98 SER A CA 1
ATOM 796 C C . SER A 1 98 ? 2.079 -0.615 -17.334 1.00 69.25 98 SER A C 1
ATOM 798 O O . SER A 1 98 ? 1.567 0.252 -18.048 1.00 69.25 98 SER A O 1
ATOM 800 N N . TYR A 1 99 ? 3.334 -0.492 -16.886 1.00 81.69 99 TYR A N 1
ATOM 801 C CA . TYR A 1 99 ? 4.161 0.672 -17.180 1.00 81.69 99 TYR A CA 1
ATOM 802 C C . TYR A 1 99 ? 4.787 0.589 -18.576 1.00 81.69 99 TYR A C 1
ATOM 804 O O . TYR A 1 99 ? 5.647 -0.248 -18.836 1.00 81.69 99 TYR A O 1
ATOM 812 N N . SER A 1 100 ? 4.384 1.504 -19.460 1.00 76.06 100 SER A N 1
ATOM 813 C CA . SER A 1 100 ? 4.998 1.713 -20.774 1.00 76.06 100 SER A CA 1
ATOM 814 C C . SER A 1 100 ? 5.170 3.206 -21.067 1.00 76.06 100 SER A C 1
ATOM 816 O O . SER A 1 100 ? 4.314 4.034 -20.711 1.00 76.06 100 SER A O 1
ATOM 818 N N . LEU A 1 101 ? 6.283 3.511 -21.740 1.00 81.31 101 LEU A N 1
ATOM 819 C CA . LEU A 1 101 ? 6.696 4.834 -22.207 1.00 81.31 101 LEU A CA 1
ATOM 820 C C . LEU A 1 101 ? 6.350 5.099 -23.682 1.00 81.31 101 LEU A C 1
ATOM 822 O O . LEU A 1 101 ? 6.705 6.157 -24.196 1.00 81.31 101 LEU A O 1
ATOM 826 N N . ASP A 1 102 ? 5.653 4.184 -24.361 1.00 71.31 102 ASP A N 1
ATOM 827 C CA . ASP A 1 102 ? 5.393 4.280 -25.803 1.00 71.31 102 ASP A CA 1
ATOM 828 C C . ASP A 1 102 ? 4.692 5.596 -26.176 1.00 71.31 102 ASP A C 1
ATOM 830 O O . ASP A 1 102 ? 3.527 5.826 -25.843 1.00 71.31 102 ASP A O 1
ATOM 834 N N . GLY A 1 103 ? 5.429 6.481 -26.856 1.00 66.19 103 GLY A N 1
ATOM 835 C CA . GLY A 1 103 ? 4.940 7.778 -27.334 1.00 66.19 103 GLY A CA 1
ATOM 836 C C . GLY A 1 103 ? 4.625 8.813 -26.246 1.00 66.19 103 GLY A C 1
ATOM 837 O O . GLY A 1 103 ? 3.986 9.820 -26.551 1.00 66.19 103 GLY A O 1
ATOM 838 N N . LYS A 1 104 ? 5.035 8.590 -24.990 1.00 75.25 104 LYS A N 1
ATOM 839 C CA . LYS A 1 104 ? 4.748 9.497 -23.867 1.00 75.25 104 LYS A CA 1
ATOM 840 C C . LYS A 1 104 ? 5.948 10.363 -23.502 1.00 75.25 104 LYS A C 1
ATOM 842 O O . LYS A 1 104 ? 7.097 9.964 -23.649 1.00 75.25 104 LYS A O 1
ATOM 847 N N . ASP A 1 105 ? 5.656 11.538 -22.952 1.00 85.56 105 ASP A N 1
ATOM 848 C CA . ASP A 1 105 ? 6.662 12.404 -22.341 1.00 85.56 105 ASP A CA 1
ATOM 849 C C . ASP A 1 105 ? 7.270 11.736 -21.092 1.00 85.56 105 ASP A C 1
ATOM 851 O O . ASP A 1 105 ? 6.539 11.306 -20.192 1.00 85.56 105 ASP A O 1
ATOM 855 N N . GLU A 1 106 ? 8.603 11.637 -21.051 1.00 86.31 106 GLU A N 1
ATOM 856 C CA . GLU A 1 106 ? 9.363 10.918 -20.015 1.00 86.31 106 GLU A CA 1
ATOM 857 C C . GLU A 1 106 ? 9.086 11.496 -18.618 1.00 86.31 106 GLU A C 1
ATOM 859 O O . GLU A 1 106 ? 8.714 10.766 -17.694 1.00 86.31 106 GLU A O 1
ATOM 864 N N . PHE A 1 107 ? 9.181 12.824 -18.488 1.00 84.94 107 PHE A N 1
ATOM 865 C CA . PHE A 1 107 ? 9.021 13.531 -17.218 1.00 84.94 107 PHE A CA 1
ATOM 866 C C . PHE A 1 107 ? 7.604 13.385 -16.657 1.00 84.94 107 PHE A C 1
ATOM 868 O O . PHE A 1 107 ? 7.421 12.976 -15.507 1.00 84.94 107 PHE A O 1
ATOM 875 N N . ASN A 1 108 ? 6.585 13.661 -17.475 1.00 84.75 108 ASN A N 1
ATOM 876 C CA . ASN A 1 108 ? 5.190 13.520 -17.066 1.00 84.75 108 ASN A CA 1
ATOM 877 C C . ASN A 1 108 ? 4.838 12.065 -16.742 1.00 84.75 108 ASN A C 1
ATOM 879 O O . ASN A 1 108 ? 4.055 11.812 -15.824 1.00 84.75 108 ASN A O 1
ATOM 883 N N . SER A 1 109 ? 5.413 11.099 -17.462 1.00 86.50 109 SER A N 1
ATOM 884 C CA . SER A 1 109 ? 5.186 9.676 -17.191 1.00 86.50 109 SER A CA 1
ATOM 885 C C . SER A 1 109 ? 5.727 9.266 -15.825 1.00 86.50 109 SER A C 1
ATOM 887 O O . SER A 1 109 ? 5.036 8.558 -15.092 1.00 86.50 109 SER A O 1
ATOM 889 N N . LEU A 1 110 ? 6.927 9.723 -15.456 1.00 88.69 110 LEU A N 1
ATOM 890 C CA . LEU A 1 110 ? 7.506 9.458 -14.140 1.00 88.69 110 LEU A CA 1
ATOM 891 C C . LEU A 1 110 ? 6.713 10.150 -13.026 1.00 88.69 110 LEU A C 1
ATOM 893 O O . LEU A 1 110 ? 6.299 9.495 -12.070 1.00 88.69 110 LEU A O 1
ATOM 897 N N . PHE A 1 111 ? 6.448 11.451 -13.174 1.00 87.19 111 PHE A N 1
ATOM 898 C CA . PHE A 1 111 ? 5.730 12.242 -12.173 1.00 87.19 111 PHE A CA 1
ATOM 899 C C . PHE A 1 111 ? 4.349 11.651 -11.849 1.00 87.19 111 PHE A C 1
ATOM 901 O O . PHE A 1 111 ? 3.991 11.465 -10.682 1.00 87.19 111 PHE A O 1
ATOM 908 N N . ASN A 1 112 ? 3.580 11.295 -12.882 1.00 88.31 112 ASN A N 1
ATOM 909 C CA . ASN A 1 112 ? 2.262 10.692 -12.699 1.00 88.31 112 ASN A CA 1
ATOM 910 C C . ASN A 1 112 ? 2.353 9.297 -12.070 1.00 88.31 112 ASN A C 1
ATOM 912 O O . ASN A 1 112 ? 1.544 8.973 -11.203 1.00 88.31 112 ASN A O 1
ATOM 916 N N . ALA A 1 113 ? 3.342 8.485 -12.452 1.00 88.25 113 ALA A N 1
ATOM 917 C CA . ALA A 1 113 ? 3.520 7.155 -11.881 1.00 88.25 113 ALA A CA 1
ATOM 918 C C . ALA A 1 113 ? 3.830 7.205 -10.377 1.00 88.25 113 ALA A C 1
ATOM 920 O O . ALA A 1 113 ? 3.173 6.514 -9.599 1.00 88.25 113 ALA A O 1
ATOM 921 N N . GLN A 1 114 ? 4.745 8.077 -9.941 1.00 90.81 114 GLN A N 1
ATOM 922 C CA . GLN A 1 114 ? 5.058 8.257 -8.516 1.00 90.81 114 GLN A CA 1
ATOM 923 C C . GLN A 1 114 ? 3.814 8.640 -7.703 1.00 90.81 114 GLN A C 1
ATOM 925 O O . GLN A 1 114 ? 3.531 8.052 -6.655 1.00 90.81 114 GLN A O 1
ATOM 930 N N . ARG A 1 115 ? 3.037 9.608 -8.207 1.00 89.75 115 ARG A N 1
ATOM 931 C CA . ARG A 1 115 ? 1.795 10.051 -7.565 1.00 89.75 115 ARG A CA 1
ATOM 932 C C . ARG A 1 115 ? 0.762 8.928 -7.494 1.00 89.75 115 ARG A C 1
ATOM 934 O O . ARG A 1 115 ? 0.110 8.771 -6.462 1.00 89.75 115 ARG A O 1
ATOM 941 N N . ASN A 1 116 ? 0.622 8.158 -8.568 1.00 90.31 116 ASN A N 1
ATOM 942 C CA . ASN A 1 116 ? -0.336 7.063 -8.656 1.00 90.31 116 ASN A CA 1
ATOM 943 C C . ASN A 1 116 ? 0.018 5.921 -7.696 1.00 90.31 116 ASN A C 1
ATOM 945 O O . ASN A 1 116 ? -0.872 5.476 -6.980 1.00 90.31 116 ASN A O 1
ATOM 949 N N . ILE A 1 117 ? 1.293 5.520 -7.588 1.00 90.81 117 ILE A N 1
ATOM 950 C CA . ILE A 1 117 ? 1.744 4.502 -6.616 1.00 90.81 117 ILE A CA 1
ATOM 951 C C . ILE A 1 117 ? 1.314 4.901 -5.204 1.00 90.81 117 ILE A C 1
ATOM 953 O O . ILE A 1 117 ? 0.603 4.158 -4.527 1.00 90.81 117 ILE A O 1
ATOM 957 N N . LYS A 1 118 ? 1.684 6.114 -4.775 1.00 91.31 118 LYS A N 1
ATOM 958 C CA . LYS A 1 118 ? 1.339 6.601 -3.436 1.00 91.31 118 LYS A CA 1
ATOM 959 C C . LYS A 1 118 ? -0.174 6.672 -3.235 1.00 91.31 118 LYS A C 1
ATOM 961 O O . LYS A 1 118 ? -0.685 6.206 -2.222 1.00 91.31 118 LYS A O 1
ATOM 966 N N . SER A 1 119 ? -0.900 7.226 -4.206 1.00 91.38 119 SER A N 1
ATOM 967 C CA . SER A 1 119 ? -2.356 7.356 -4.121 1.00 91.38 119 SER A CA 1
ATOM 968 C C . SER A 1 119 ? -3.065 6.001 -4.057 1.00 91.38 119 SER A C 1
ATOM 970 O O . SER A 1 119 ? -4.067 5.881 -3.355 1.00 91.38 119 SER A O 1
ATOM 972 N N . ASN A 1 120 ? -2.581 4.993 -4.781 1.00 91.88 120 ASN A N 1
ATOM 973 C CA . ASN A 1 120 ? -3.154 3.648 -4.799 1.00 91.88 120 ASN A CA 1
ATOM 974 C C . ASN A 1 120 ? -2.983 2.953 -3.446 1.00 91.88 120 ASN A C 1
ATOM 976 O O . ASN A 1 120 ? -3.942 2.384 -2.917 1.00 91.88 120 ASN A O 1
ATOM 980 N N . ILE A 1 121 ? -1.791 3.059 -2.853 1.00 93.12 121 ILE A N 1
ATOM 981 C CA . ILE A 1 121 ? -1.507 2.521 -1.519 1.00 93.12 121 ILE A CA 1
ATOM 982 C C . ILE A 1 121 ? -2.347 3.255 -0.463 1.00 93.12 121 ILE A C 1
ATOM 984 O O . ILE A 1 121 ? -3.053 2.609 0.311 1.00 93.12 121 ILE A O 1
ATOM 988 N N . ASP A 1 122 ? -2.369 4.592 -0.484 1.00 93.31 122 ASP A N 1
ATOM 989 C CA . ASP A 1 122 ? -3.153 5.404 0.458 1.00 93.31 122 ASP A CA 1
ATOM 990 C C . ASP A 1 122 ? -4.657 5.079 0.378 1.00 93.31 122 ASP A C 1
ATOM 992 O O . ASP A 1 122 ? -5.336 4.956 1.402 1.00 93.31 122 ASP A O 1
ATOM 996 N N . ASN A 1 123 ? -5.203 4.913 -0.831 1.00 92.12 123 ASN A N 1
ATOM 997 C CA . ASN A 1 123 ? -6.600 4.518 -1.024 1.00 92.12 123 ASN A CA 1
ATOM 998 C C . ASN A 1 123 ? -6.877 3.103 -0.509 1.00 92.12 123 ASN A C 1
ATOM 1000 O O . ASN A 1 123 ? -7.917 2.874 0.106 1.00 92.12 123 ASN A O 1
ATOM 1004 N N . SER A 1 124 ? -5.938 2.179 -0.699 1.00 93.00 124 SER A N 1
ATOM 1005 C CA . SER A 1 124 ? -6.070 0.806 -0.218 1.00 93.00 124 SER A CA 1
ATOM 1006 C C . SER A 1 124 ? -6.100 0.739 1.307 1.00 93.00 124 SER A C 1
ATOM 1008 O O . SER A 1 124 ? -6.993 0.114 1.877 1.00 93.00 124 SER A O 1
ATOM 1010 N N . ILE A 1 125 ? -5.207 1.470 1.981 1.00 95.38 125 ILE A N 1
ATOM 1011 C CA . ILE A 1 125 ? -5.211 1.585 3.448 1.00 95.38 125 ILE A CA 1
ATOM 1012 C C . ILE A 1 125 ? -6.511 2.236 3.932 1.00 95.38 125 ILE A C 1
ATOM 1014 O O . ILE A 1 125 ? -7.111 1.778 4.898 1.00 95.38 125 ILE A O 1
ATOM 1018 N N . ARG A 1 126 ? -6.999 3.273 3.247 1.00 93.75 126 ARG A N 1
ATOM 1019 C CA . ARG A 1 126 ? -8.247 3.974 3.592 1.00 93.75 126 ARG A CA 1
ATOM 1020 C C . ARG A 1 126 ? -9.481 3.072 3.554 1.00 93.75 126 ARG A C 1
ATOM 1022 O O . ARG A 1 126 ? -10.378 3.246 4.376 1.00 93.75 126 ARG A O 1
ATOM 1029 N N . GLU A 1 127 ? -9.542 2.147 2.605 1.00 92.75 127 GLU A N 1
ATOM 1030 C CA . GLU A 1 127 ? -10.598 1.134 2.557 1.00 92.75 127 GLU A CA 1
ATOM 1031 C C . GLU A 1 127 ? -10.463 0.125 3.701 1.00 92.75 127 GLU A C 1
ATOM 1033 O O . GLU A 1 127 ? -11.459 -0.217 4.332 1.00 92.75 127 GLU A O 1
ATOM 1038 N N . LEU A 1 128 ? -9.235 -0.286 4.033 1.00 95.56 128 LEU A N 1
ATOM 1039 C CA . LEU A 1 128 ? -8.967 -1.177 5.166 1.00 95.56 128 LEU A CA 1
ATOM 1040 C C . LEU A 1 128 ? -9.305 -0.517 6.515 1.00 95.56 128 LEU A C 1
ATOM 1042 O O . LEU A 1 128 ? -9.858 -1.162 7.400 1.00 95.56 128 LEU A O 1
ATOM 1046 N N . LEU A 1 129 ? -9.080 0.790 6.666 1.00 96.25 129 LEU A N 1
ATOM 1047 C CA . LEU A 1 129 ? -9.562 1.556 7.825 1.00 96.25 129 LEU A CA 1
ATOM 1048 C C . LEU A 1 129 ? -11.088 1.513 7.962 1.00 96.25 129 LEU A C 1
ATOM 1050 O O . LEU A 1 129 ? -11.614 1.613 9.068 1.00 96.25 129 LEU A O 1
ATOM 1054 N N . GLY A 1 130 ? -11.806 1.304 6.861 1.00 95.38 130 GLY A N 1
ATOM 1055 C CA . GLY A 1 130 ? -13.250 1.132 6.854 1.00 95.38 130 GLY A CA 1
ATOM 1056 C C . GLY A 1 130 ? -13.757 0.047 7.796 1.00 95.38 130 GLY A C 1
ATOM 1057 O O . GLY A 1 130 ? -14.824 0.214 8.381 1.00 95.38 130 GLY A O 1
ATOM 1058 N N . TYR A 1 131 ? -13.003 -1.036 8.002 1.00 96.94 131 TYR A N 1
ATOM 1059 C CA . TYR A 1 131 ? -13.446 -2.139 8.858 1.00 96.94 131 TYR A CA 1
ATOM 1060 C C . TYR A 1 131 ? -13.587 -1.720 10.329 1.00 96.94 131 TYR A C 1
ATOM 1062 O O . TYR A 1 131 ? -14.585 -2.062 10.963 1.00 96.94 131 TYR A O 1
ATOM 1070 N N . SER A 1 132 ? -12.665 -0.911 10.867 1.00 96.56 132 SER A N 1
ATOM 1071 C CA . SER A 1 132 ? -12.838 -0.346 12.215 1.00 96.56 132 SER A CA 1
ATOM 1072 C C . SER A 1 132 ? -13.940 0.716 12.239 1.00 96.56 132 SER A C 1
ATOM 1074 O O . SER A 1 132 ? -14.703 0.796 13.202 1.00 96.56 132 SER A O 1
ATOM 1076 N N . GLY A 1 133 ? -14.082 1.488 11.156 1.00 95.88 133 GLY A N 1
ATOM 1077 C CA . GLY A 1 133 ? -15.188 2.426 10.968 1.00 95.88 133 GLY A CA 1
ATOM 1078 C C . GLY A 1 133 ? -16.555 1.753 11.046 1.00 95.88 133 GLY A C 1
ATOM 1079 O O . GLY A 1 133 ? -17.448 2.274 11.709 1.00 95.88 133 GLY A O 1
ATOM 1080 N N . LYS A 1 134 ? -16.702 0.571 10.438 1.00 96.62 134 LYS A N 1
ATOM 1081 C CA . LYS A 1 134 ? -17.919 -0.241 10.509 1.00 96.62 134 LYS A CA 1
ATOM 1082 C C . LYS A 1 134 ? -18.262 -0.605 11.953 1.00 96.62 134 LYS A C 1
ATOM 1084 O O . LYS A 1 134 ? -19.360 -0.286 12.390 1.00 96.62 134 LYS A O 1
ATOM 1089 N N . ILE A 1 135 ? -17.311 -1.164 12.707 1.00 97.56 135 ILE A N 1
ATOM 1090 C CA . ILE A 1 135 ? -17.514 -1.510 14.127 1.00 97.56 135 ILE A CA 1
ATOM 1091 C C . ILE A 1 135 ? -17.931 -0.267 14.926 1.00 97.56 135 ILE A C 1
ATOM 1093 O O . ILE A 1 135 ? -18.902 -0.287 15.677 1.00 97.56 135 ILE A O 1
ATOM 1097 N N . LEU A 1 136 ? -17.238 0.859 14.747 1.00 97.19 136 LEU A N 1
ATOM 1098 C CA . LEU A 1 136 ? -17.573 2.094 15.461 1.00 97.19 136 LEU A CA 1
ATOM 1099 C C . LEU A 1 136 ? -18.996 2.586 15.163 1.00 97.19 136 LEU A C 1
ATOM 1101 O O . LEU A 1 136 ? -19.651 3.130 16.050 1.00 97.19 136 LEU A O 1
ATOM 1105 N N . ILE A 1 137 ? -19.471 2.416 13.932 1.00 96.25 137 ILE A N 1
ATOM 1106 C CA . ILE A 1 137 ? -20.822 2.809 13.530 1.00 96.25 137 ILE A CA 1
ATOM 1107 C C . ILE A 1 137 ? -21.863 1.827 14.073 1.00 96.25 137 ILE A C 1
ATOM 1109 O O . ILE A 1 137 ? -22.860 2.267 14.644 1.00 96.25 137 ILE A O 1
ATOM 1113 N N . ASP A 1 138 ? -21.611 0.522 13.966 1.00 96.75 138 ASP A N 1
ATOM 1114 C CA . ASP A 1 138 ? -22.531 -0.533 14.406 1.00 96.75 138 ASP A CA 1
ATOM 1115 C C . ASP A 1 138 ? -22.809 -0.448 15.924 1.00 96.75 138 ASP A C 1
ATOM 1117 O O . ASP A 1 138 ? -23.932 -0.685 16.369 1.00 96.75 138 ASP A O 1
ATOM 1121 N N . TYR A 1 139 ? -21.829 0.003 16.717 1.00 97.50 139 TYR A N 1
ATOM 1122 C CA . TYR A 1 139 ? -21.966 0.233 18.165 1.00 97.50 139 TYR A CA 1
ATOM 1123 C C . TYR A 1 139 ? -22.305 1.688 18.551 1.00 97.50 139 TYR A C 1
ATOM 1125 O O . TYR A 1 139 ? -22.263 2.058 19.729 1.00 97.50 139 TYR A O 1
ATOM 1133 N N . GLY A 1 140 ? -22.646 2.540 17.581 1.00 95.56 140 GLY A N 1
ATOM 1134 C CA . GLY A 1 140 ? -23.135 3.903 17.826 1.00 95.56 140 GLY A CA 1
ATOM 1135 C C . GLY A 1 140 ? -22.080 4.903 18.315 1.00 95.56 140 GLY A C 1
ATOM 1136 O O . GLY A 1 140 ? -22.430 5.960 18.835 1.00 95.56 140 GLY A O 1
ATOM 1137 N N . TYR A 1 141 ? -20.789 4.601 18.160 1.00 95.38 141 TYR A N 1
ATOM 1138 C CA . TYR A 1 141 ? -19.701 5.542 18.454 1.00 95.38 141 TYR A CA 1
ATOM 1139 C C . TYR A 1 141 ? -19.482 6.570 17.343 1.00 95.38 141 TYR A C 1
ATOM 1141 O O . TYR A 1 141 ? -18.943 7.651 17.597 1.00 95.38 141 TYR A O 1
ATOM 1149 N N . LYS A 1 142 ? -19.859 6.225 16.110 1.00 94.94 142 LYS A N 1
ATOM 1150 C CA . LYS A 1 142 ? -19.786 7.078 14.921 1.00 94.94 142 LYS A CA 1
ATOM 1151 C C . LYS A 1 142 ? -21.068 6.948 14.105 1.00 94.94 142 LYS A C 1
ATOM 1153 O O . LYS A 1 142 ? -21.858 6.034 14.308 1.00 94.94 142 LYS A O 1
ATOM 1158 N N . ASP A 1 143 ? -21.251 7.861 13.162 1.00 92.94 143 ASP A N 1
ATOM 1159 C CA . ASP A 1 143 ? -22.385 7.870 12.246 1.00 92.94 143 ASP A CA 1
ATOM 1160 C C . ASP A 1 143 ? -21.943 8.244 10.820 1.00 92.94 143 ASP A C 1
ATOM 1162 O O . ASP A 1 143 ? -20.751 8.317 10.516 1.00 92.94 143 ASP A O 1
ATOM 1166 N N . TYR A 1 144 ? -22.916 8.480 9.941 1.00 91.38 144 TYR A N 1
ATOM 1167 C CA . TYR A 1 144 ? -22.712 8.946 8.567 1.00 91.38 144 TYR A CA 1
ATOM 1168 C C . TYR A 1 144 ? -23.155 10.398 8.361 1.00 91.38 144 TYR A C 1
ATOM 1170 O O . TYR A 1 144 ? -23.546 10.777 7.255 1.00 91.38 144 TYR A O 1
ATOM 1178 N N . SER A 1 145 ? -23.145 11.206 9.421 1.00 88.56 145 SER A N 1
ATOM 1179 C CA . SER A 1 145 ? -23.475 12.627 9.328 1.00 88.56 145 SER A CA 1
ATOM 1180 C C . SER A 1 145 ? -22.530 13.359 8.367 1.00 88.56 145 SER A C 1
ATOM 1182 O O . SER A 1 145 ? -21.465 12.862 7.983 1.00 88.56 145 SER A O 1
ATOM 1184 N N . LYS A 1 146 ? -22.921 14.571 7.957 1.00 81.12 146 LYS A N 1
ATOM 1185 C CA . LYS A 1 146 ? -22.130 15.395 7.033 1.00 81.12 146 LYS A CA 1
ATOM 1186 C C . LYS A 1 146 ? -20.700 15.618 7.542 1.00 81.12 146 LYS A C 1
ATOM 1188 O O . LYS A 1 146 ? -19.765 15.543 6.749 1.00 81.12 146 LYS A O 1
ATOM 1193 N N . ASP A 1 147 ? -20.553 15.803 8.851 1.00 84.31 147 ASP A N 1
ATOM 1194 C CA . ASP A 1 147 ? -19.272 16.070 9.509 1.00 84.31 147 ASP A CA 1
ATOM 1195 C C . ASP A 1 147 ? -18.506 14.784 9.871 1.00 84.31 147 ASP A C 1
ATOM 1197 O O . ASP A 1 147 ? -17.347 14.839 10.288 1.00 84.31 147 ASP A O 1
ATOM 1201 N N . SER A 1 148 ? -19.115 13.610 9.663 1.00 88.00 148 SER A N 1
ATOM 1202 C CA . SER A 1 148 ? -18.474 12.323 9.914 1.00 88.00 148 SER A CA 1
ATOM 1203 C C . SER A 1 148 ? -17.291 12.084 8.983 1.00 88.00 148 SER A C 1
ATOM 1205 O O . SER A 1 148 ? -17.373 12.261 7.761 1.00 88.00 148 SER A O 1
ATOM 1207 N N . SER A 1 149 ? -16.216 11.555 9.566 1.00 89.00 149 SER A N 1
ATOM 1208 C CA . SER A 1 149 ? -15.055 11.044 8.841 1.00 89.00 149 SER A CA 1
ATOM 1209 C C . SER A 1 149 ? -15.360 9.822 7.974 1.00 89.00 149 SER A C 1
ATOM 1211 O O . SER A 1 149 ? -14.492 9.417 7.205 1.00 89.00 149 SER A O 1
ATOM 1213 N N . TRP A 1 150 ? -16.562 9.245 8.070 1.00 93.00 150 TRP A N 1
ATOM 1214 C CA . TRP A 1 150 ? -16.972 8.041 7.354 1.00 93.00 150 TRP A CA 1
ATOM 1215 C C . TRP A 1 150 ? -18.016 8.332 6.278 1.00 93.00 150 TRP A C 1
ATOM 1217 O O . TRP A 1 150 ? -18.947 9.121 6.460 1.00 93.00 150 TRP A O 1
ATOM 1227 N N . GLU A 1 151 ? -17.865 7.675 5.134 1.00 91.44 151 GLU A N 1
ATOM 1228 C CA . GLU A 1 151 ? -18.782 7.735 3.998 1.00 91.44 151 GLU A CA 1
ATOM 1229 C C . GLU A 1 151 ? -19.377 6.355 3.711 1.00 91.44 151 GLU A C 1
ATOM 1231 O O . GLU A 1 151 ? -18.633 5.373 3.610 1.00 91.44 151 GLU A O 1
ATOM 1236 N N . LYS A 1 152 ? -20.704 6.275 3.533 1.00 89.94 152 LYS A N 1
ATOM 1237 C CA . LYS A 1 152 ? -21.352 5.056 3.0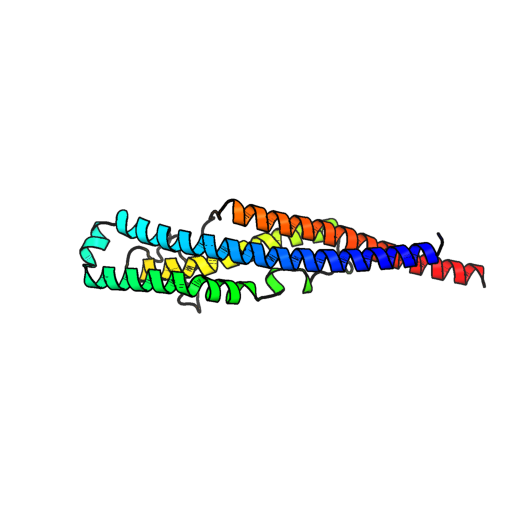28 1.00 89.94 152 LYS A CA 1
ATOM 1238 C C . LYS A 1 152 ? -20.905 4.781 1.598 1.00 89.94 152 LYS A C 1
ATOM 1240 O O . LYS A 1 152 ? -20.860 5.690 0.776 1.00 89.94 152 LYS A O 1
ATOM 1245 N N . GLN A 1 153 ? -20.643 3.519 1.290 1.00 89.75 153 GLN A N 1
ATOM 1246 C CA . GLN A 1 153 ? -20.330 3.078 -0.063 1.00 89.75 153 GLN A CA 1
ATOM 1247 C C . GLN A 1 153 ? -21.569 2.414 -0.678 1.00 89.75 153 GLN A C 1
ATOM 1249 O O . GLN A 1 153 ? -22.258 1.644 -0.019 1.00 89.75 153 GLN A O 1
ATOM 1254 N N . TYR A 1 154 ? -21.865 2.701 -1.949 1.00 79.62 154 TYR A N 1
ATOM 1255 C CA . TYR A 1 154 ? -23.107 2.269 -2.615 1.00 79.62 154 TYR A CA 1
ATOM 1256 C C . TYR A 1 154 ? -23.297 0.736 -2.680 1.00 79.62 154 TYR A C 1
ATOM 1258 O O . TYR A 1 154 ? -24.423 0.266 -2.810 1.00 79.62 154 TYR A O 1
ATOM 1266 N N . LYS A 1 155 ? -22.214 -0.051 -2.585 1.00 85.81 155 LYS A N 1
ATOM 1267 C CA . LYS A 1 155 ? -22.226 -1.526 -2.691 1.00 85.81 155 LYS A CA 1
ATOM 1268 C C . LYS A 1 155 ? -21.368 -2.231 -1.634 1.00 85.81 155 LYS A C 1
ATOM 1270 O O . LYS A 1 155 ? -20.952 -3.365 -1.844 1.00 85.81 155 LYS A O 1
ATOM 1275 N N . SER A 1 156 ? -21.039 -1.548 -0.544 1.00 88.06 156 SER A N 1
ATOM 1276 C CA . SER A 1 156 ? -20.207 -2.114 0.517 1.00 88.06 156 SER A CA 1
ATOM 1277 C C . SER A 1 156 ? -20.721 -1.663 1.873 1.00 88.06 156 SER A C 1
ATOM 1279 O O . SER A 1 156 ? -20.948 -0.472 2.090 1.00 88.06 156 SER A O 1
ATOM 1281 N N . ASP A 1 157 ? -20.845 -2.618 2.791 1.00 87.81 157 ASP A N 1
ATOM 1282 C CA . ASP A 1 157 ? -21.151 -2.350 4.199 1.00 87.81 157 ASP A CA 1
ATOM 1283 C C . ASP A 1 157 ? -19.945 -1.766 4.948 1.00 87.81 157 ASP A C 1
ATOM 1285 O O . ASP A 1 157 ? -20.076 -1.275 6.069 1.00 87.81 157 ASP A O 1
ATOM 1289 N N . VAL A 1 158 ? -18.761 -1.808 4.329 1.00 92.44 158 VAL A N 1
ATOM 1290 C CA . VAL A 1 158 ? -17.536 -1.210 4.851 1.00 92.44 158 VAL A CA 1
ATOM 1291 C C . VAL A 1 158 ? -17.481 0.258 4.408 1.00 92.44 158 VAL A C 1
ATOM 1293 O O . VAL A 1 158 ? -17.410 0.530 3.203 1.00 92.44 158 VAL A O 1
ATOM 1296 N N . PRO A 1 159 ? -17.526 1.223 5.345 1.00 93.50 159 PRO A N 1
ATOM 1297 C CA . PRO A 1 159 ? -17.449 2.637 5.017 1.00 93.50 159 PRO A CA 1
ATOM 1298 C C . PRO A 1 159 ? -16.054 3.029 4.530 1.00 93.50 159 PRO A C 1
ATOM 1300 O O . PRO A 1 159 ? -15.063 2.375 4.834 1.00 93.50 159 PRO A O 1
ATOM 1303 N N . ARG A 1 160 ? -15.951 4.161 3.836 1.00 90.06 160 ARG A N 1
ATOM 1304 C CA . ARG A 1 160 ? -14.657 4.745 3.461 1.00 90.06 160 ARG A CA 1
ATOM 1305 C C . ARG A 1 160 ? -14.332 5.927 4.362 1.00 90.06 160 ARG A C 1
ATOM 1307 O O . ARG A 1 160 ? -15.190 6.775 4.604 1.00 90.06 160 ARG A O 1
ATOM 1314 N N . TYR A 1 161 ? -13.090 6.016 4.826 1.00 90.69 161 TYR A N 1
ATOM 1315 C CA . TYR A 1 161 ? -12.615 7.202 5.537 1.00 90.69 161 TYR A CA 1
ATOM 1316 C C . TYR A 1 161 ? -12.437 8.379 4.557 1.00 90.69 161 TYR A C 1
ATOM 1318 O O . TYR A 1 161 ? -11.837 8.205 3.498 1.00 90.69 161 TYR A O 1
ATOM 1326 N N . LYS A 1 162 ? -12.940 9.580 4.870 1.00 88.62 162 LYS A N 1
ATOM 1327 C CA . LYS A 1 162 ? -12.963 10.743 3.950 1.00 88.62 162 LYS A CA 1
ATOM 1328 C C . LYS A 1 162 ? -11.719 11.622 4.021 1.00 88.62 162 LYS A C 1
ATOM 1330 O O . LYS A 1 162 ? -11.263 12.140 3.005 1.00 88.62 162 LYS A O 1
ATOM 1335 N N . TYR A 1 163 ? -11.131 11.779 5.199 1.00 88.19 163 TYR A N 1
ATOM 1336 C CA . TYR A 1 163 ? -10.105 12.799 5.424 1.00 88.19 163 TYR A CA 1
ATOM 1337 C C . TYR A 1 163 ? -8.681 12.306 5.164 1.00 88.19 163 TYR A C 1
ATOM 1339 O O . TYR A 1 163 ? -8.447 11.135 4.868 1.00 88.19 163 TYR A O 1
ATOM 1347 N N . GLY A 1 164 ? -7.708 13.214 5.243 1.00 86.19 164 GLY A N 1
ATOM 1348 C CA . GLY A 1 164 ? -6.302 12.830 5.328 1.00 86.19 164 GLY A CA 1
ATOM 1349 C C . GLY A 1 164 ? -6.057 11.966 6.567 1.00 86.19 164 GLY A C 1
ATOM 1350 O O . GLY A 1 164 ? -6.699 12.153 7.602 1.00 86.19 164 GLY A O 1
ATOM 1351 N N . PHE A 1 165 ? -5.146 11.009 6.449 1.00 89.69 165 PHE A N 1
ATOM 1352 C CA . PHE A 1 165 ? -4.681 10.192 7.562 1.00 89.69 165 PHE A CA 1
ATOM 1353 C C . PHE A 1 165 ? -3.162 10.062 7.479 1.00 89.69 165 PHE A C 1
ATOM 1355 O O . PHE A 1 165 ? -2.571 10.259 6.416 1.00 89.69 165 PHE A O 1
ATOM 1362 N N . SER A 1 166 ? -2.541 9.752 8.610 1.00 90.12 166 SER A N 1
ATOM 1363 C CA . SER A 1 166 ? -1.126 9.423 8.687 1.00 90.12 166 SER A CA 1
ATOM 1364 C C . SER A 1 166 ? -0.952 7.926 8.910 1.00 90.12 166 SER A C 1
ATOM 1366 O O . SER A 1 166 ? -1.638 7.315 9.735 1.00 90.12 166 SER A O 1
ATOM 1368 N N . VAL A 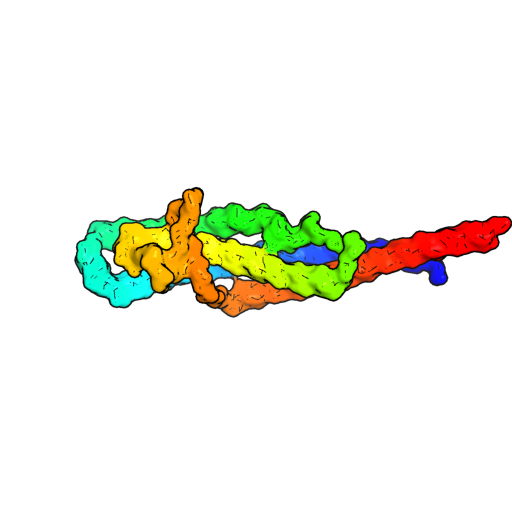1 167 ? -0.018 7.344 8.167 1.00 93.75 167 VAL A N 1
ATOM 1369 C CA . VAL A 1 167 ? 0.529 6.012 8.438 1.00 93.75 167 VAL A CA 1
ATOM 1370 C C . VAL A 1 167 ? 1.722 6.120 9.388 1.00 93.75 167 VAL A C 1
ATOM 1372 O O . VAL A 1 167 ? 2.180 7.225 9.697 1.00 93.75 167 VAL A O 1
ATOM 1375 N N . SER A 1 168 ? 2.224 4.983 9.872 1.00 94.75 168 SER A N 1
ATOM 1376 C CA . SER A 1 168 ? 3.474 4.967 10.636 1.00 94.75 168 SER A CA 1
ATOM 1377 C C . SER A 1 168 ? 4.638 5.489 9.781 1.00 94.75 168 SER A C 1
ATOM 1379 O O . SER A 1 168 ? 4.625 5.375 8.554 1.00 94.75 168 SER A O 1
ATOM 1381 N N . ALA A 1 169 ? 5.664 6.052 10.430 1.00 95.62 169 ALA A N 1
ATOM 1382 C CA . ALA A 1 169 ? 6.877 6.495 9.737 1.00 95.62 169 ALA A CA 1
ATOM 1383 C C . ALA A 1 169 ? 7.476 5.359 8.896 1.00 95.62 169 ALA A C 1
ATOM 1385 O O . ALA A 1 169 ? 7.760 5.550 7.722 1.00 95.62 169 ALA A O 1
ATOM 1386 N N . LYS A 1 170 ? 7.509 4.148 9.460 1.00 96.25 170 LYS A N 1
ATOM 1387 C CA . LYS A 1 170 ? 8.029 2.962 8.785 1.00 96.25 170 LYS A CA 1
ATOM 1388 C C . LYS A 1 170 ? 7.260 2.611 7.507 1.00 96.25 170 LYS A C 1
ATOM 1390 O O . LYS A 1 170 ? 7.886 2.380 6.484 1.00 96.25 170 LYS A O 1
ATOM 1395 N N . VAL A 1 171 ? 5.923 2.668 7.507 1.00 96.44 171 VAL A N 1
ATOM 1396 C CA . VAL A 1 171 ? 5.138 2.475 6.270 1.00 96.44 171 VAL A CA 1
ATOM 1397 C C . VAL A 1 171 ? 5.509 3.525 5.215 1.00 96.44 171 VAL A C 1
ATOM 1399 O O . VAL A 1 171 ? 5.716 3.176 4.055 1.00 96.44 171 VAL A O 1
ATOM 1402 N N . ASN A 1 172 ? 5.636 4.800 5.599 1.00 95.94 172 ASN A N 1
ATOM 1403 C CA . ASN A 1 172 ? 6.056 5.854 4.667 1.00 95.94 172 ASN A CA 1
ATOM 1404 C C . ASN A 1 172 ? 7.472 5.628 4.117 1.00 95.94 172 ASN A C 1
ATOM 1406 O O . ASN A 1 172 ? 7.700 5.852 2.926 1.00 95.94 172 ASN A O 1
ATOM 1410 N N . ASP A 1 173 ? 8.404 5.188 4.959 1.00 97.56 173 ASP A N 1
ATOM 1411 C CA . ASP A 1 173 ? 9.787 4.916 4.570 1.00 97.56 173 ASP A CA 1
ATOM 1412 C C . ASP A 1 173 ? 9.846 3.777 3.544 1.00 97.56 173 ASP A C 1
ATOM 1414 O O . ASP A 1 173 ? 10.475 3.921 2.494 1.00 97.56 173 ASP A O 1
ATOM 1418 N N . GLU A 1 174 ? 9.113 2.683 3.777 1.00 97.56 174 GLU A N 1
ATOM 1419 C CA . GLU A 1 174 ? 9.070 1.551 2.846 1.00 97.56 174 GLU A CA 1
ATOM 1420 C C . GLU A 1 174 ? 8.383 1.918 1.512 1.00 97.56 174 GLU A C 1
ATOM 1422 O O . GLU A 1 174 ? 8.845 1.494 0.447 1.00 97.56 174 GLU A O 1
ATOM 1427 N N . ILE A 1 175 ? 7.325 2.743 1.531 1.00 95.38 175 ILE A N 1
ATOM 1428 C CA . ILE A 1 175 ? 6.689 3.278 0.308 1.00 95.38 175 ILE A CA 1
ATOM 1429 C C . ILE A 1 175 ? 7.672 4.166 -0.461 1.00 95.38 175 ILE A C 1
ATOM 1431 O O . ILE A 1 175 ? 7.788 4.062 -1.683 1.00 95.38 175 ILE A O 1
ATOM 1435 N N . THR A 1 176 ? 8.403 5.029 0.243 1.00 96.12 176 THR A N 1
ATOM 1436 C CA . THR A 1 176 ? 9.402 5.917 -0.365 1.00 96.12 176 THR A CA 1
ATOM 1437 C C . THR A 1 176 ? 10.531 5.111 -1.000 1.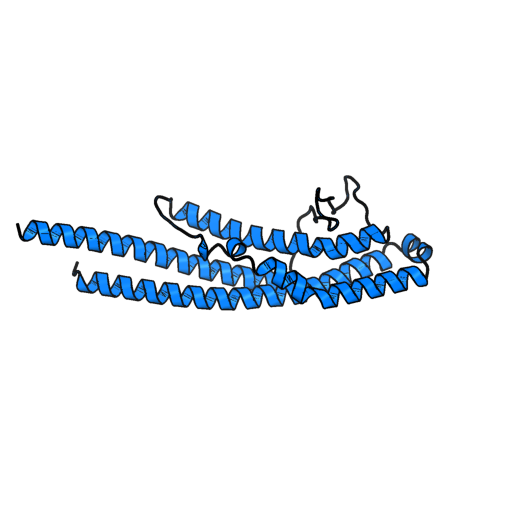00 96.12 176 THR A C 1
ATOM 1439 O O . THR A 1 176 ? 10.930 5.395 -2.129 1.00 96.12 176 THR A O 1
ATOM 1442 N N . ALA A 1 177 ? 11.003 4.058 -0.331 1.00 97.06 177 ALA A N 1
ATOM 1443 C CA . ALA A 1 177 ? 11.999 3.145 -0.882 1.00 97.06 177 ALA A CA 1
ATOM 1444 C C . ALA A 1 177 ? 11.506 2.460 -2.169 1.00 97.06 177 ALA A C 1
ATOM 1446 O O . ALA A 1 177 ? 12.249 2.403 -3.149 1.00 97.06 177 ALA A O 1
ATOM 1447 N N . TYR A 1 178 ? 10.243 2.022 -2.220 1.00 96.12 178 TYR A N 1
ATOM 1448 C CA . TYR A 1 178 ? 9.645 1.476 -3.444 1.00 96.12 178 TYR A CA 1
ATOM 1449 C C . TYR A 1 178 ? 9.588 2.505 -4.578 1.00 96.12 178 TYR A C 1
ATOM 1451 O O . TYR A 1 178 ? 9.962 2.206 -5.710 1.00 96.12 178 TYR A O 1
ATOM 1459 N N . ILE A 1 179 ? 9.165 3.737 -4.280 1.00 94.88 179 ILE A N 1
ATOM 1460 C CA . ILE A 1 179 ? 9.120 4.825 -5.265 1.00 94.88 179 ILE A CA 1
ATOM 1461 C C . ILE A 1 179 ? 10.524 5.124 -5.809 1.00 94.88 179 ILE A C 1
ATOM 1463 O O . ILE A 1 179 ? 10.683 5.304 -7.013 1.00 94.88 179 ILE A O 1
ATOM 1467 N N . ASN A 1 180 ? 11.553 5.116 -4.961 1.00 96.38 180 ASN A N 1
ATOM 1468 C CA . ASN A 1 180 ? 12.937 5.328 -5.389 1.00 96.38 180 ASN A CA 1
ATOM 1469 C C . ASN A 1 180 ? 13.457 4.196 -6.289 1.00 96.38 180 ASN A C 1
ATOM 1471 O O . ASN A 1 180 ? 14.178 4.465 -7.250 1.00 96.38 180 ASN A O 1
ATOM 1475 N N . LEU A 1 181 ? 13.081 2.942 -6.017 1.00 96.19 181 LEU A N 1
ATOM 1476 C CA . LEU A 1 181 ? 13.370 1.820 -6.918 1.00 96.19 181 LEU A CA 1
ATOM 1477 C C . LEU A 1 181 ? 12.657 1.993 -8.265 1.00 96.19 181 LEU A C 1
ATOM 1479 O O . LEU A 1 181 ? 13.260 1.770 -9.312 1.00 96.19 181 LEU A O 1
ATOM 1483 N N . PHE A 1 182 ? 11.405 2.454 -8.250 1.00 94.81 182 PHE A N 1
ATOM 1484 C CA . PHE A 1 182 ? 10.651 2.735 -9.470 1.00 94.81 182 PHE A CA 1
ATOM 1485 C C . PHE A 1 182 ? 11.282 3.861 -10.307 1.00 94.81 182 PHE A C 1
ATOM 1487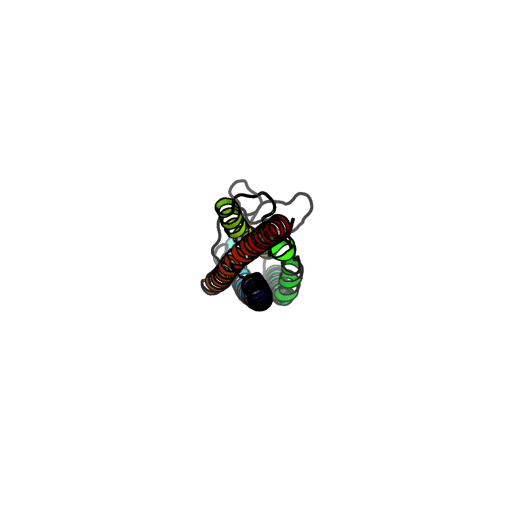 O O . PHE A 1 182 ? 11.308 3.773 -11.532 1.00 94.81 182 PHE A O 1
ATOM 1494 N N . VAL A 1 183 ? 11.826 4.903 -9.671 1.00 94.69 183 VAL A N 1
ATOM 1495 C CA . VAL A 1 183 ? 12.570 5.970 -10.369 1.00 94.69 183 VAL A CA 1
ATOM 1496 C C . VAL A 1 183 ? 13.772 5.394 -11.107 1.00 94.69 183 VAL A C 1
ATOM 1498 O O . VAL A 1 183 ? 13.914 5.623 -12.305 1.00 94.69 183 VAL A O 1
ATOM 1501 N N . GLN A 1 184 ? 14.584 4.582 -10.428 1.00 96.12 184 GLN A N 1
ATOM 1502 C CA . GLN A 1 184 ? 15.729 3.918 -11.056 1.00 96.12 184 GLN A CA 1
ATOM 1503 C C . GLN A 1 184 ? 15.282 3.004 -12.202 1.00 96.12 184 GLN A C 1
ATOM 1505 O O . GLN A 1 184 ? 15.880 3.004 -13.275 1.00 96.12 184 GLN A O 1
ATOM 1510 N N . PHE A 1 185 ? 14.192 2.258 -12.009 1.00 95.25 185 PHE A N 1
ATOM 1511 C CA . PHE A 1 185 ? 13.609 1.419 -13.054 1.00 95.25 185 PHE A CA 1
ATOM 1512 C C . PHE A 1 185 ? 13.223 2.242 -14.288 1.00 95.25 185 PHE A C 1
ATOM 1514 O O . PHE A 1 185 ? 13.579 1.877 -15.407 1.00 95.25 185 PHE A O 1
ATOM 1521 N N . HIS A 1 186 ? 12.547 3.376 -14.091 1.00 93.69 186 HIS A N 1
ATOM 1522 C CA . HIS A 1 186 ? 12.179 4.288 -15.169 1.00 93.69 186 HIS A CA 1
ATOM 1523 C C . HIS A 1 186 ? 13.406 4.816 -15.922 1.00 93.69 186 HIS A C 1
ATOM 1525 O O . HIS A 1 186 ? 13.428 4.775 -17.150 1.00 93.69 186 HIS A O 1
ATOM 1531 N N . GLU A 1 187 ? 14.439 5.272 -15.213 1.00 94.88 187 GLU A N 1
ATOM 1532 C CA . GLU A 1 187 ? 15.663 5.801 -15.827 1.00 94.88 187 GLU A CA 1
ATOM 1533 C C . GLU A 1 187 ? 16.365 4.756 -16.705 1.00 94.88 187 GLU A C 1
ATOM 1535 O O . GLU A 1 187 ? 16.760 5.045 -17.840 1.00 94.88 187 GLU A O 1
ATOM 1540 N N . ILE A 1 188 ? 16.475 3.516 -16.218 1.00 96.12 188 ILE A N 1
ATOM 1541 C CA . ILE A 1 188 ? 17.059 2.415 -16.992 1.00 96.12 188 ILE A CA 1
ATOM 1542 C C . ILE A 1 188 ? 16.166 2.043 -18.180 1.00 96.12 188 ILE A C 1
ATOM 1544 O O . ILE A 1 188 ? 16.684 1.752 -19.259 1.00 96.12 188 ILE A O 1
ATOM 1548 N N . LEU A 1 189 ? 14.840 2.098 -18.031 1.00 93.69 189 LEU A N 1
ATOM 1549 C CA . LEU A 1 189 ? 13.907 1.827 -19.124 1.00 93.69 189 LEU A CA 1
ATOM 1550 C C . LEU A 1 189 ? 14.028 2.876 -20.237 1.00 93.69 189 LEU A C 1
ATOM 1552 O O . LEU A 1 189 ? 14.110 2.521 -21.412 1.00 93.69 189 LEU A O 1
ATOM 1556 N N . VAL A 1 190 ? 14.110 4.159 -19.875 1.00 93.19 190 VAL A N 1
ATOM 1557 C CA . VAL A 1 190 ? 14.369 5.259 -20.817 1.00 93.19 190 VAL A CA 1
ATOM 1558 C C . VAL A 1 190 ? 15.687 5.030 -21.555 1.00 93.19 190 VAL A C 1
ATOM 1560 O O . VAL A 1 190 ? 15.740 5.146 -22.782 1.00 93.19 190 VAL A O 1
ATOM 1563 N N . LYS A 1 191 ? 16.751 4.667 -20.828 1.00 94.69 191 LYS A N 1
ATOM 1564 C CA . LYS A 1 191 ? 18.055 4.355 -21.425 1.00 94.69 191 LYS A CA 1
ATOM 1565 C C . LYS A 1 191 ? 17.952 3.192 -22.412 1.00 94.69 191 LYS A C 1
ATOM 1567 O O . LYS A 1 191 ? 18.423 3.328 -23.535 1.00 94.69 191 LYS A O 1
ATOM 1572 N N . LEU A 1 192 ? 17.290 2.099 -22.035 1.00 94.81 192 LEU A N 1
ATOM 1573 C CA . LEU A 1 192 ? 17.085 0.931 -22.895 1.00 94.81 192 LEU A CA 1
ATOM 1574 C C . LEU A 1 192 ? 16.386 1.303 -24.208 1.00 94.81 192 LEU A C 1
ATOM 1576 O O . LEU A 1 192 ? 16.849 0.910 -25.276 1.00 94.81 192 LEU A O 1
ATOM 1580 N N . ILE A 1 193 ? 15.296 2.073 -24.134 1.00 92.88 193 ILE A N 1
ATOM 1581 C CA . ILE A 1 193 ? 14.537 2.518 -25.313 1.00 92.88 193 ILE A CA 1
ATOM 1582 C C . ILE A 1 193 ? 15.428 3.360 -26.235 1.00 92.88 193 ILE A C 1
ATOM 1584 O O . ILE A 1 193 ? 15.489 3.106 -27.439 1.00 92.88 193 ILE A O 1
ATOM 1588 N N . LYS A 1 194 ? 16.173 4.322 -25.673 1.00 93.19 194 LYS A N 1
ATOM 1589 C CA . LYS A 1 194 ? 17.101 5.171 -26.436 1.00 93.19 194 LYS A CA 1
ATOM 1590 C C . LYS A 1 194 ? 18.213 4.351 -27.097 1.00 93.19 194 LYS A C 1
ATOM 1592 O O . LYS A 1 194 ? 18.487 4.557 -28.275 1.00 93.19 194 LYS A O 1
ATOM 1597 N N . THR A 1 195 ? 18.812 3.395 -26.386 1.00 95.25 195 THR A N 1
ATOM 1598 C CA . THR A 1 195 ? 19.869 2.528 -26.933 1.00 95.25 195 THR A CA 1
ATOM 1599 C C . THR A 1 195 ? 19.339 1.594 -28.025 1.00 95.25 195 THR A C 1
ATOM 1601 O O . THR A 1 195 ? 20.016 1.404 -29.034 1.00 95.25 195 THR A O 1
ATOM 1604 N N . LYS A 1 196 ? 18.120 1.048 -27.883 1.00 94.88 196 LYS A N 1
ATOM 1605 C CA . LYS A 1 196 ? 17.475 0.245 -28.940 1.00 94.88 196 LYS A CA 1
ATOM 1606 C C . LYS A 1 196 ? 17.272 1.063 -30.215 1.00 94.88 196 LYS A C 1
ATOM 1608 O O . LYS A 1 196 ? 17.681 0.616 -31.280 1.00 94.88 196 LYS A O 1
ATOM 1613 N N . LYS A 1 197 ? 16.768 2.293 -30.089 1.00 93.88 197 LYS A N 1
ATOM 1614 C CA . LYS A 1 197 ? 16.622 3.213 -31.225 1.00 93.88 197 LYS A CA 1
ATOM 1615 C C . LYS A 1 197 ? 17.965 3.544 -31.892 1.00 93.88 197 LYS A C 1
ATOM 1617 O O . LYS A 1 197 ? 18.075 3.478 -33.108 1.00 93.88 197 LYS A O 1
ATOM 1622 N N . GLN A 1 198 ? 19.005 3.837 -31.108 1.00 94.94 198 GLN A N 1
ATOM 1623 C CA . GLN A 1 198 ? 20.352 4.098 -31.642 1.00 94.94 198 GLN A CA 1
ATOM 1624 C C . GLN A 1 198 ? 20.931 2.899 -32.401 1.00 94.94 198 GLN A C 1
ATOM 1626 O O . GLN A 1 198 ? 21.625 3.079 -33.400 1.00 94.94 198 GLN A O 1
ATOM 1631 N N . LYS A 1 199 ? 20.655 1.673 -31.938 1.00 95.69 199 LYS A N 1
ATO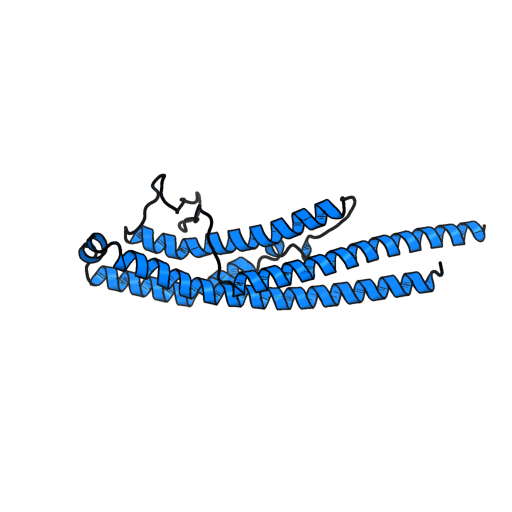M 1632 C CA . LYS A 1 199 ? 21.046 0.451 -32.648 1.00 95.69 199 LYS A CA 1
ATOM 1633 C C . LYS A 1 199 ? 20.356 0.362 -34.006 1.00 95.69 199 LYS A C 1
ATOM 1635 O O . LYS A 1 199 ? 21.046 0.134 -34.992 1.00 95.69 199 LYS A O 1
ATOM 1640 N N . GLU A 1 200 ? 19.046 0.586 -34.062 1.00 95.06 200 GLU A N 1
ATOM 1641 C CA . GLU A 1 200 ? 18.285 0.577 -35.321 1.00 95.06 200 GLU A CA 1
ATOM 1642 C C . GLU A 1 200 ? 18.802 1.639 -36.309 1.00 95.06 200 GLU A C 1
ATOM 1644 O O . GLU A 1 200 ? 18.992 1.352 -37.491 1.00 95.06 200 GLU A O 1
ATOM 1649 N N . GLU A 1 201 ? 19.105 2.848 -35.826 1.00 94.44 201 GLU A N 1
ATOM 1650 C CA . GLU A 1 201 ? 19.690 3.929 -36.633 1.00 94.44 201 GLU A CA 1
ATOM 1651 C C . GLU A 1 201 ? 21.084 3.561 -37.176 1.00 94.44 201 GLU A C 1
ATOM 1653 O O . GLU A 1 201 ? 21.376 3.800 -38.349 1.00 94.44 201 GLU A O 1
ATOM 1658 N N . GLN A 1 202 ? 21.941 2.945 -36.353 1.00 94.25 202 GLN A N 1
ATOM 1659 C CA . GLN A 1 202 ? 23.277 2.504 -36.768 1.00 94.25 202 GLN A CA 1
ATOM 1660 C C . GLN A 1 202 ? 23.216 1.325 -37.752 1.00 94.25 202 GLN A C 1
ATOM 1662 O O . GLN A 1 202 ? 24.012 1.274 -38.687 1.00 94.25 202 GLN A O 1
ATOM 1667 N N . GLU A 1 203 ? 22.275 0.394 -37.578 1.00 93.69 203 GLU A N 1
ATOM 1668 C CA . GLU A 1 203 ? 22.028 -0.702 -38.524 1.00 93.69 203 GLU A CA 1
ATOM 1669 C C . GLU A 1 203 ? 21.601 -0.164 -39.895 1.00 93.69 203 GLU A C 1
ATOM 1671 O O . GLU A 1 203 ? 22.144 -0.589 -40.915 1.00 93.69 203 GLU A O 1
ATOM 1676 N N . ALA A 1 204 ? 20.696 0.818 -39.927 1.00 94.19 204 ALA A N 1
ATOM 1677 C CA . ALA A 1 204 ? 20.282 1.474 -41.165 1.00 94.19 204 ALA A CA 1
ATOM 1678 C C . ALA A 1 204 ? 21.445 2.204 -41.860 1.00 94.19 204 ALA A C 1
ATOM 1680 O O . ALA A 1 204 ? 21.590 2.109 -43.079 1.00 94.19 204 ALA A O 1
ATOM 1681 N N . LEU A 1 205 ? 22.297 2.896 -41.095 1.00 94.50 205 LEU A N 1
ATOM 1682 C CA . LEU A 1 205 ? 23.471 3.588 -41.630 1.00 94.50 205 LEU A CA 1
ATOM 1683 C C . LEU A 1 205 ? 24.500 2.606 -42.207 1.00 94.50 205 LEU A C 1
ATOM 1685 O O . LEU A 1 205 ? 24.986 2.821 -43.312 1.00 94.50 205 LEU A O 1
ATOM 1689 N N . ASN A 1 206 ? 24.767 1.496 -41.516 1.00 93.06 206 ASN A N 1
ATOM 1690 C CA . ASN A 1 206 ? 25.674 0.459 -42.012 1.00 93.06 206 ASN A CA 1
ATOM 1691 C C . ASN A 1 206 ? 25.166 -0.175 -43.319 1.00 93.06 206 ASN A C 1
ATOM 1693 O O . ASN A 1 206 ? 25.967 -0.469 -44.201 1.00 93.06 206 ASN A O 1
ATOM 1697 N N . LEU A 1 207 ? 23.850 -0.384 -43.456 1.00 93.69 207 LEU A N 1
ATOM 1698 C CA . LEU A 1 207 ? 23.247 -0.872 -44.703 1.00 93.69 207 LEU A CA 1
ATOM 1699 C C . LEU A 1 207 ? 23.389 0.143 -45.843 1.00 93.69 207 LEU A C 1
ATOM 1701 O O . LEU A 1 207 ? 23.654 -0.253 -46.973 1.00 93.69 207 LEU A O 1
ATOM 1705 N N . TRP A 1 208 ? 23.230 1.437 -45.551 1.00 92.38 208 TRP A N 1
ATOM 1706 C CA . TRP A 1 208 ? 23.438 2.510 -46.525 1.00 92.38 208 TRP A CA 1
ATOM 1707 C C . TRP A 1 208 ? 24.892 2.589 -47.001 1.00 92.38 208 TRP A C 1
ATOM 1709 O O . TRP A 1 208 ? 25.130 2.729 -48.192 1.00 92.38 208 TRP A O 1
ATOM 1719 N N . GLU A 1 209 ? 25.866 2.465 -46.097 1.00 93.00 209 GLU A N 1
ATOM 1720 C CA . GLU A 1 209 ? 27.295 2.488 -46.446 1.00 93.00 209 GLU A CA 1
ATOM 1721 C C . GLU A 1 209 ? 27.747 1.270 -47.270 1.00 93.00 209 GLU A C 1
ATOM 1723 O O . GLU A 1 209 ? 28.782 1.327 -47.934 1.00 93.00 209 GLU A O 1
ATOM 1728 N N . GLN A 1 210 ? 26.996 0.166 -47.221 1.00 91.19 210 GLN A N 1
ATOM 1729 C CA . GLN A 1 210 ? 27.258 -1.046 -48.003 1.00 91.19 210 GLN A CA 1
ATOM 1730 C C . GLN A 1 210 ? 26.635 -1.028 -49.409 1.00 91.19 210 GLN A C 1
ATOM 1732 O O . GLN A 1 210 ? 26.998 -1.882 -50.221 1.00 91.19 210 GLN A O 1
ATOM 1737 N N . ALA A 1 211 ? 25.689 -0.122 -49.676 1.00 82.25 211 ALA A N 1
ATOM 1738 C CA . ALA A 1 211 ? 24.972 -0.003 -50.949 1.00 82.25 211 ALA A CA 1
ATOM 1739 C C . ALA A 1 211 ? 25.742 0.847 -51.972 1.00 82.25 211 ALA A C 1
ATOM 1741 O O . ALA A 1 211 ? 25.693 0.482 -53.171 1.00 82.25 211 ALA A O 1
#

Foldseek 3Di:
DDLVVLVVLLVVLVVVLVVLVVVLVVLLVQLLVQLLVQLLVVLVCVLVVLCVPVVVLVVVCDDVNVVVLVVLSVVLNVCSSVLSCVLSVPPVLLCPVVDDCVVHDLVVSLVVNLVSNVVSSQQSSQQSVLSSVLSCVVSPSFHCDPPGQWHDDPPDSRTGGNDDDDTDPSSVVSSVVSSVSVVVSSVSVVVSVVSVVVSVVVVVVVVVVVD

Radius of gyration: 24.61 Å; chains: 1; bounding box: 55×28×81 Å

pLDDT: mean 92.66, std 6.72, range [61.69, 98.38]

Secondary structure (DSSP, 8-state):
--HHHHHHHHHHHHHHHHHHHHHHHHHHHHHHHHHHHHHHHHHHHHHHHHHHH-HHHHHHHHHHHHHHHHHHHHHHHHHHHHHHHHHH--GGGG-TTT---TT--HHHHHHHHHHHHHHHHHHHHHHHHHHHHHHHHHTTS----TT-SEEEETTEEEEEE-S-----HHHHHHHHHHHHHHHHHHHHHHHHHHHHHHHHHHHHHHHHHH-